Protein 8QAE (pdb70)

Nearest PDB structures (foldseek):
  8qae-assembly1_A  TM=1.005E+00  e=1.332E-21  synthetic construct
  8u8f-assembly1_R  TM=2.913E-01  e=3.479E-01  Homo sapiens
  8tf5-assembly1_A  TM=2.875E-01  e=1.472E+00  Homo sapiens
  2iiu-assembly1_A  TM=2.578E-01  e=2.767E+00  Shewanella oneidensis
  7piu-assembly1_R  TM=2.552E-01  e=2.645E+00  Homo sapiens

Foldseek 3Di:
DLLLVLLLLLLVLLLLLLVLLLVLLVVLQVVLPPPDPPNVLSNQLSVLSNVLSVLSNLLSVLSNVCSVHLCNLVSLLSNLVSLLVNLVSLLSSLVSQLVSLVPDDPCSVLSNVLSVLSNVLSVLSNVLSVLSNVVSVADPVRDALVSLLVNLVSLLVSLVSLLVSLVSLLVVLVVDDDDCNSVSSNSSSVSSNSSSVSSNSSSVVSNVVSVD/DVVLVVVLVVLVVVLVVLVVVLVVLVVVPPPPDALVSLLVNLVSLLVSLVSLLVSLVSLQVVLVDDDSSDVSNVVSVVSNVSSVVSNVVSVVSNVVSD

Secondary structure (P-SEA, 3-state):
caaaaaaaaaaaaaaaaaaaaaaaaaaaaaaacccccaaaaaaaaaaaaaaaaaaaaaaaaaaaaaaaccaaaaaaaaaaaaaaaaaaaaaaaaaaaaaaacccccaaaaaaaaaaaaaaaaaaaaaaaaaaaaaaacccccccaaaaaaaaaaaaaaaaaaaaaaaaaaaaaaaccccaaaaaaaaaaaaaaaaaaaaaaaaaaaaaaaac/caaaaaaaaaaaaaaaaaaaaaaaaaaaccccccaaaaaaaaaaaaaaaaaaaaaaaaaaaaaaccaaaaaaaaaaaaaaaaaaaaaaaaaaaaaaac

Sequence (310 aa):
SHMMGSLEELAQSSLEELAKSLKKLAWSLKKLAQGAQPLEMSLEELAQSLEELAKSSLKKLAWSLKKLAQTKKQGDSLEELAQSLEELAKSSLKKLAWSLKKLAQQYGDKRTSLEELAQSSLEELAKSSLKKLAWSSLKKLAQVAPTQRHRYSSLEELAQSSLEELAKSSLKKLAWSSLKKLAQGTNDSDLKSSLEELAQSLEELAKSLKKLAWSLKKLAQGQGDSLEELAQSLEELAKSLKKLAWSLKKLAQQRHRYSSLEELAQSLEELAKSLKKLAWSLKKLAQGSDLKSSLEELAQSLEELAKSLKKLAWSLKKLAQ

Structure (mmCIF, N/CA/C/O backbone):
data_8QAE
#
_entry.id   8QAE
#
_cell.length_a   126.823
_cell.length_b   42.176
_cell.length_c   71.522
_cell.angle_alpha   90.000
_cell.angle_beta   123.509
_cell.angle_gamma   90.000
#
_symmetry.space_group_name_H-M   'C 1 2 1'
#
loop_
_entity.id
_entity.type
_entity.pdbx_description
1 polymer sc-apCC-6-SLLA
2 non-polymer 2-[2-[2-[2-[2-[2-[2-[2-[2-[2-[2-[2-[2-[2-[2-[2-(2-hydroxyethyloxy)ethoxy]ethoxy]ethoxy]ethoxy]ethoxy]ethoxy]ethoxy]ethoxy]ethoxy]ethoxy]ethoxy]ethoxy]ethoxy]ethoxy]ethoxy]ethanol
3 non-polymer 'PENTAETHYLENE GLYCOL'
4 water water
#
loop_
_atom_site.group_PDB
_atom_site.id
_atom_site.type_symbol
_atom_site.label_atom_id
_atom_site.label_alt_id
_atom_site.label_comp_id
_atom_site.label_asym_id
_atom_site.label_entity_id
_atom_site.label_seq_id
_atom_site.pdbx_PDB_ins_code
_atom_site.Cartn_x
_atom_site.Cartn_y
_atom_site.Cartn_z
_atom_site.occupancy
_atom_site.B_iso_or_equiv
_atom_site.auth_seq_id
_atom_site.auth_comp_id
_atom_site.auth_asym_id
_atom_site.auth_atom_id
_atom_site.pdbx_PDB_model_num
ATOM 1 N N . SER A 1 19 ? 17.11838 -10.34304 -17.92182 1.000 70.66701 -3 SER A N 1
ATOM 2 C CA . SER A 1 19 ? 17.18425 -9.20462 -18.88551 1.000 68.14998 -3 SER A CA 1
ATOM 3 C C . SER A 1 19 ? 17.01076 -7.89120 -18.12867 1.000 59.76045 -3 SER A C 1
ATOM 4 O O . SER A 1 19 ? 17.95623 -7.38322 -17.52484 1.000 52.63737 -3 SER A O 1
ATOM 8 N N . HIS A 1 20 ? 15.79700 -7.34063 -18.15822 1.000 56.73982 -2 HIS A N 1
ATOM 9 C CA . HIS A 1 20 ? 15.52701 -6.14919 -17.36696 1.000 55.47745 -2 HIS A CA 1
ATOM 10 C C . HIS A 1 20 ? 15.48774 -6.45527 -15.87492 1.000 47.39998 -2 HIS A C 1
ATOM 11 O O . HIS A 1 20 ? 15.73265 -5.55642 -15.06262 1.000 43.32436 -2 HIS A O 1
ATOM 25 N N . MET A 1 21 ? 15.19222 -7.70009 -15.49495 1.000 46.97995 -1 MET A N 1
ATOM 26 C CA . MET A 1 21 ? 15.16518 -8.04521 -14.07744 1.000 45.33517 -1 MET A CA 1
ATOM 27 C C . MET A 1 21 ? 16.57591 -8.08045 -13.50408 1.000 43.44145 -1 MET A C 1
ATOM 28 O O . MET A 1 21 ? 16.83419 -7.53612 -12.42490 1.000 35.96804 -1 MET A O 1
ATOM 42 N N . MET A 1 22 ? 17.50711 -8.71842 -14.21535 1.000 46.56869 0 MET A N 1
ATOM 43 C CA . MET A 1 22 ? 18.88968 -8.74533 -13.74937 1.000 44.74506 0 MET A CA 1
ATOM 44 C C . MET A 1 22 ? 19.44438 -7.33102 -13.62486 1.000 40.36652 0 MET A C 1
ATOM 45 O O . MET A 1 22 ? 20.13229 -7.00992 -12.64927 1.000 38.38115 0 MET A O 1
ATOM 59 N N . GLY A 1 23 ? 19.13851 -6.46559 -14.59202 1.000 39.76412 1 GLY A N 1
ATOM 60 C CA . GLY A 1 23 ? 19.62753 -5.09853 -14.52739 1.000 40.80604 1 GLY A CA 1
ATOM 61 C C . GLY A 1 23 ? 19.03750 -4.31293 -13.37280 1.000 39.04081 1 GLY A C 1
ATOM 62 O O . GLY A 1 23 ? 19.72333 -3.49412 -12.75481 1.000 34.35619 1 GLY A O 1
ATOM 66 N N . SER A 1 24 ? 17.75784 -4.54134 -13.06967 1.000 35.77900 2 SER A N 1
ATOM 67 C CA . SER A 1 24 ? 17.13186 -3.83113 -11.95906 1.000 32.61022 2 SER A CA 1
ATOM 68 C C . SER A 1 24 ? 17.67038 -4.31653 -10.62034 1.000 33.50252 2 SER A C 1
ATOM 69 O O . SER A 1 24 ? 17.83568 -3.52375 -9.68600 1.000 32.05351 2 SER A O 1
ATOM 77 N N . LEU A 1 25 ? 17.94477 -5.61576 -10.50290 1.000 30.77665 3 LEU A N 1
ATOM 78 C CA . LEU A 1 25 ? 18.48836 -6.12981 -9.25179 1.000 31.54615 3 LEU A CA 1
ATOM 79 C C . LEU A 1 25 ? 19.90359 -5.61754 -9.02022 1.000 34.97258 3 LEU A C 1
ATOM 80 O O . LEU A 1 25 ? 20.28529 -5.32538 -7.88146 1.000 30.67995 3 LEU A O 1
ATOM 96 N N . GLU A 1 26 ? 20.69452 -5.49046 -10.08522 1.000 33.08386 4 GLU A N 1
ATOM 97 C CA . GLU A 1 26 ? 22.06499 -5.02561 -9.91685 1.000 35.89920 4 GLU A CA 1
ATOM 98 C C . GLU A 1 26 ? 22.12537 -3.52898 -9.65279 1.000 34.54813 4 GLU A C 1
ATOM 99 O O . GLU A 1 26 ? 22.98425 -3.07392 -8.88881 1.000 32.89518 4 GLU A O 1
ATOM 106 N N . GLU A 1 27 ? 21.22833 -2.75421 -10.26579 1.000 31.12590 5 GLU A N 1
ATOM 107 C CA . GLU A 1 27 ? 21.13963 -1.33442 -9.94384 1.000 34.09139 5 GLU A CA 1
ATOM 108 C C . GLU A 1 27 ? 20.78903 -1.13684 -8.47440 1.000 33.22049 5 GLU A C 1
ATOM 109 O O . GLU A 1 27 ? 21.33061 -0.24322 -7.81242 1.000 30.31006 5 GLU A O 1
ATOM 116 N N . LEU A 1 28 ? 19.89330 -1.97669 -7.94421 1.000 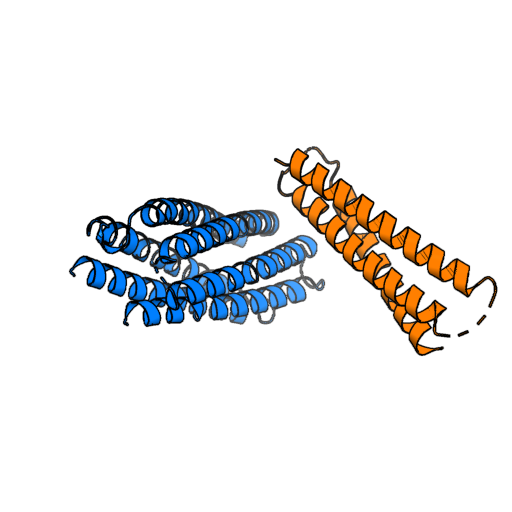30.31900 6 LEU A N 1
ATOM 117 C CA . LEU A 1 28 ? 19.51951 -1.88428 -6.53603 1.000 29.83430 6 LEU A CA 1
ATOM 118 C C . LEU A 1 28 ? 20.68528 -2.23863 -5.62279 1.000 28.60801 6 LEU A C 1
ATOM 119 O O . LEU A 1 28 ? 20.91309 -1.56457 -4.61179 1.000 28.17075 6 LEU A O 1
ATOM 135 N N . ALA A 1 29 ? 21.41464 -3.31150 -5.93935 1.000 29.03338 7 ALA A N 1
ATOM 136 C CA . ALA A 1 29 ? 22.58330 -3.66120 -5.13912 1.000 28.42931 7 ALA A CA 1
ATOM 137 C C . ALA A 1 29 ? 23.59526 -2.52392 -5.13208 1.000 31.54696 7 ALA A C 1
ATOM 138 O O . ALA A 1 29 ? 24.19129 -2.21561 -4.09299 1.000 30.97875 7 ALA A O 1
ATOM 145 N N . GLN A 1 30 ? 23.79536 -1.88147 -6.28418 1.000 28.94986 8 GLN A N 1
ATOM 146 C CA . GLN A 1 30 ? 24.72442 -0.75959 -6.35409 1.000 31.69495 8 GLN A CA 1
ATOM 147 C C . GLN A 1 30 ? 24.26494 0.39319 -5.46971 1.000 30.57099 8 GLN A C 1
ATOM 148 O O . GLN A 1 30 ? 25.08352 1.03681 -4.80431 1.000 28.98740 8 GLN A O 1
ATOM 157 N N . SER A 1 31 ? 22.95905 0.67220 -5.44695 1.000 28.94448 9 SER A N 1
ATOM 158 C CA A SER A 1 31 ? 22.45275 1.74635 -4.59931 0.706 28.33545 9 SER A CA 1
ATOM 159 C CA B SER A 1 31 ? 22.45989 1.74982 -4.59938 0.294 28.33651 9 SER A CA 1
ATOM 160 C C . SER A 1 31 ? 22.57976 1.39769 -3.12254 1.000 28.74914 9 SER A C 1
ATOM 161 O O . SER A 1 31 ? 22.77105 2.29099 -2.28971 1.000 26.15181 9 SER A O 1
ATOM 176 N N . LEU A 1 32 ? 22.48205 0.11177 -2.77747 1.000 26.98462 10 LEU A N 1
ATOM 177 C CA . LEU A 1 32 ? 22.67442 -0.28432 -1.38572 1.000 26.81306 10 LEU A CA 1
ATOM 178 C C . LEU A 1 32 ? 24.12533 -0.09641 -0.95565 1.000 28.01463 10 LEU A C 1
ATOM 179 O O . LEU A 1 32 ? 24.39116 0.32172 0.17713 1.000 27.63442 10 LEU A O 1
ATOM 195 N N . GLU A 1 33 ? 25.07762 -0.39431 -1.84575 1.000 26.14340 11 GLU A N 1
ATOM 196 C CA . GLU A 1 33 ? 26.48419 -0.21762 -1.50594 1.000 30.35406 11 GLU A CA 1
ATOM 197 C C . GLU A 1 33 ? 26.84706 1.25576 -1.36059 1.000 28.89848 11 GLU A C 1
ATOM 198 O O . GLU A 1 33 ? 27.68798 1.60251 -0.52200 1.000 30.80510 11 GLU A O 1
ATOM 210 N N . GLU A 1 34 ? 26.22782 2.12762 -2.16100 1.000 27.72753 12 GLU A N 1
ATOM 211 C CA . GLU A 1 34 ? 26.47797 3.55974 -2.03980 1.000 28.63281 12 GLU A CA 1
ATOM 212 C C . GLU A 1 34 ? 25.87719 4.11244 -0.75318 1.000 28.26134 12 GLU A C 1
ATOM 213 O O . GLU A 1 34 ? 26.45780 5.00388 -0.12003 1.000 30.23066 12 GLU A O 1
ATOM 219 N N . LEU A 1 35 ? 24.70601 3.60200 -0.36078 1.000 26.20608 13 LEU A N 1
ATOM 220 C CA . LEU A 1 35 ? 24.12173 3.96350 0.92809 1.000 27.39202 13 LEU A CA 1
ATOM 221 C C . LEU A 1 35 ? 25.03263 3.56195 2.08047 1.000 27.09376 13 LEU A C 1
ATOM 222 O O . LEU A 1 35 ? 25.21320 4.32680 3.03595 1.000 26.14963 13 LEU A O 1
ATOM 238 N N . ALA A 1 36 ? 25.60179 2.35596 2.01594 1.000 26.74059 14 ALA A N 1
ATOM 239 C CA . ALA A 1 36 ? 26.51703 1.91302 3.06157 1.000 27.88824 14 ALA A CA 1
ATOM 240 C C . ALA A 1 36 ? 27.69495 2.86974 3.20271 1.000 27.62622 14 ALA A C 1
ATOM 241 O O . ALA A 1 36 ? 28.13059 3.16987 4.32025 1.000 28.25708 14 ALA A O 1
ATOM 248 N N . LYS A 1 37 ? 28.22362 3.36460 2.08088 1.000 26.94348 15 LYS A N 1
ATOM 249 C CA . LYS A 1 37 ? 29.34983 4.28926 2.15301 1.000 30.95893 15 LYS A CA 1
ATOM 250 C C . LYS A 1 37 ? 28.93933 5.60576 2.80198 1.000 30.39489 15 LYS A C 1
ATOM 251 O O . LYS A 1 37 ? 29.70092 6.17962 3.58905 1.000 28.87665 15 LYS A O 1
ATOM 257 N N . SER A 1 38 ? 27.73657 6.09690 2.49112 1.000 28.14579 16 SER A N 1
ATOM 258 C CA . SER A 1 38 ? 27.26607 7.33474 3.10645 1.000 30.95382 16 SER A CA 1
ATOM 259 C C . SER A 1 38 ? 27.07557 7.16204 4.60965 1.000 28.47832 16 SER A C 1
ATOM 260 O O . SER A 1 38 ? 27.31265 8.09413 5.38705 1.000 27.07849 16 SER A O 1
ATOM 268 N N . LEU A 1 39 ? 26.63667 5.97505 5.04035 1.000 28.24357 17 LEU A N 1
ATOM 269 C CA . LEU A 1 39 ? 26.47270 5.72377 6.46971 1.000 25.91812 17 LEU A CA 1
ATOM 270 C C . LEU A 1 39 ? 27.82046 5.70950 7.18062 1.000 29.66503 17 LEU A C 1
ATOM 271 O O . LEU A 1 39 ? 27.93551 6.17844 8.31941 1.000 29.15101 17 LEU A O 1
ATOM 287 N N . LYS A 1 40 ? 28.85291 5.18052 6.52122 1.000 29.67823 18 LYS A N 1
ATOM 288 C CA . LYS A 1 40 ? 30.18480 5.16858 7.11597 1.000 30.82571 18 LYS A CA 1
ATOM 289 C C . LYS A 1 40 ? 30.73808 6.58297 7.25457 1.000 29.85235 18 LYS A C 1
ATOM 290 O O . LYS A 1 40 ? 31.42123 6.89325 8.23803 1.000 32.61682 18 LYS A O 1
ATOM 297 N N . LYS A 1 41 ? 30.45055 7.45621 6.28486 1.000 29.33592 19 LYS A N 1
ATOM 298 C CA . LYS A 1 41 ? 30.86802 8.84954 6.40418 1.000 33.80457 19 LYS A CA 1
ATOM 299 C C . LYS A 1 41 ? 30.18105 9.52983 7.58256 1.000 32.93047 19 LYS A C 1
ATOM 300 O O . LYS A 1 41 ? 30.81754 10.27531 8.33762 1.000 32.99467 19 LYS A O 1
ATOM 319 N N . LEU A 1 42 ? 28.87391 9.29641 7.74378 1.000 31.77924 20 LEU A N 1
ATOM 320 C CA . LEU A 1 42 ? 28.14708 9.87126 8.87147 1.000 32.26743 20 LEU A CA 1
ATOM 321 C C . LEU A 1 42 ? 28.69801 9.36199 10.19517 1.000 31.16580 20 LEU A C 1
ATOM 322 O O . LEU A 1 42 ? 28.81377 10.12337 11.16471 1.000 33.21536 20 LEU A O 1
ATOM 338 N N . ALA A 1 43 ? 29.03157 8.07092 10.25833 1.000 30.57567 21 ALA A N 1
ATOM 339 C CA . ALA A 1 43 ? 29.63735 7.52356 11.46617 1.000 33.44944 21 ALA A CA 1
ATOM 340 C C . ALA A 1 43 ? 30.90945 8.27948 11.83400 1.000 34.86567 21 ALA A C 1
ATOM 341 O O . ALA A 1 43 ? 31.14831 8.56937 13.01223 1.000 34.67124 21 ALA A O 1
ATOM 348 N N . TRP A 1 44 ? 31.74083 8.60934 10.83891 1.000 33.94270 22 TRP A N 1
ATOM 349 C CA . TRP A 1 44 ? 32.97339 9.33819 11.12672 1.000 38.17351 22 TRP A CA 1
ATOM 350 C C . TRP A 1 44 ? 32.66889 10.73634 11.65038 1.000 39.37092 22 TRP A C 1
ATOM 351 O O . TRP A 1 44 ? 33.34178 11.22304 12.56659 1.000 38.78263 22 TRP A O 1
ATOM 372 N N . SER A 1 45 ? 31.68262 11.40851 11.05108 1.000 37.73436 23 SER A N 1
ATOM 373 C CA . SER A 1 45 ? 31.30476 12.74052 11.50766 1.000 41.69129 23 SER A CA 1
ATOM 374 C C . SER A 1 45 ? 30.88744 12.70398 12.96815 1.000 39.91110 23 SER A C 1
ATOM 375 O O . SER A 1 45 ? 31.22995 13.59949 13.75168 1.000 41.37963 23 SER A O 1
ATOM 383 N N . LEU A 1 46 ? 30.14513 11.66389 13.34679 1.000 37.79233 24 LEU A N 1
ATOM 384 C CA . LEU A 1 46 ? 29.64219 11.54978 14.71158 1.000 39.00084 24 LEU A CA 1
ATOM 385 C C . LEU A 1 46 ? 30.78406 11.25427 15.67926 1.000 40.21374 24 LEU A C 1
ATOM 386 O O . LEU A 1 46 ? 30.81523 11.79641 16.79014 1.000 39.93441 24 LEU A O 1
ATOM 402 N N . LYS A 1 47 ? 31.73694 10.41104 15.26657 1.000 40.51015 25 LYS A N 1
ATOM 403 C CA . LYS A 1 47 ? 32.91610 10.15677 16.08838 1.000 42.86491 25 LYS A CA 1
ATOM 404 C C . LYS A 1 47 ? 33.71076 11.43521 16.32544 1.000 45.25658 25 LYS A C 1
ATOM 405 O O . LYS A 1 47 ? 34.15706 11.69871 17.44822 1.000 47.45781 25 LYS A O 1
ATOM 418 N N . LYS A 1 48 ? 33.92008 12.23180 15.27516 1.000 41.40072 26 LYS A N 1
ATOM 419 C CA . LYS A 1 48 ? 34.63014 13.49438 15.44600 1.000 45.52673 26 LYS A CA 1
ATOM 420 C C . LYS A 1 48 ? 33.84619 14.43508 16.35160 1.000 46.13274 26 LYS A C 1
ATOM 421 O O . LYS A 1 48 ? 34.43276 15.17722 17.14872 1.000 46.55212 26 LYS A O 1
ATOM 425 N N . LEU A 1 49 ? 32.51406 14.41611 16.23994 1.000 47.40198 27 LEU A N 1
ATOM 426 C CA . LEU A 1 49 ? 31.67625 15.17251 17.16320 1.000 48.24993 27 LEU A CA 1
ATOM 427 C C . LEU A 1 49 ? 31.88647 14.72535 18.60387 1.000 48.72436 27 LEU A C 1
ATOM 428 O O . LEU A 1 49 ? 31.70195 15.51825 19.53522 1.000 47.72597 27 LEU A O 1
ATOM 444 N N . ALA A 1 50 ? 32.25498 13.46162 18.80613 1.000 49.45601 28 ALA A N 1
ATOM 445 C CA . ALA A 1 50 ? 32.42117 12.88699 20.13390 1.000 50.26636 28 ALA A CA 1
ATOM 446 C C . ALA A 1 50 ? 33.79715 13.16030 20.73154 1.000 54.22392 28 ALA A C 1
ATOM 447 O O . ALA A 1 50 ? 34.14740 12.55438 21.74981 1.000 56.07667 28 ALA A O 1
ATOM 454 N N . GLN A 1 51 ? 34.57149 14.06492 20.13913 1.000 51.95588 29 GLN A N 1
ATOM 455 C CA . GLN A 1 51 ? 35.93717 14.31527 20.57517 1.000 53.11678 29 GLN A CA 1
ATOM 456 C C . GLN A 1 51 ? 36.02954 15.28069 21.75525 1.000 58.64404 29 GLN A C 1
ATOM 457 O O . GLN A 1 51 ? 37.14517 15.64187 22.14535 1.000 63.64233 29 GLN A O 1
ATOM 463 N N . GLY A 1 52 ? 34.90522 15.70787 22.32940 1.000 56.36322 30 GLY A N 1
ATOM 464 C CA . GLY A 1 52 ? 34.91489 16.46838 23.56440 1.000 60.19600 30 GLY A CA 1
ATOM 465 C C . GLY A 1 52 ? 34.45476 17.90603 23.46604 1.000 58.04626 30 GLY A C 1
ATOM 466 O O . GLY A 1 52 ? 34.43775 18.59818 24.49244 1.000 60.73186 30 GLY A O 1
ATOM 470 N N . ALA A 1 53 ? 34.08462 18.38437 22.28218 1.000 62.82876 31 ALA A N 1
ATOM 471 C CA . ALA A 1 53 ? 33.60299 19.74907 22.11938 1.000 67.39307 31 ALA A CA 1
ATOM 472 C C . ALA A 1 53 ? 32.10901 19.88708 22.39086 1.000 63.31244 31 ALA A C 1
ATOM 473 O O . ALA A 1 53 ? 31.58654 21.00551 22.33965 1.000 59.99404 31 ALA A O 1
ATOM 480 N N . GLN A 1 54 ? 31.41199 18.78999 22.67022 1.000 56.11003 32 GLN A N 1
ATOM 481 C CA . GLN A 1 54 ? 30.00971 18.83317 23.05645 1.000 60.11211 32 GLN A CA 1
ATOM 482 C C . GLN A 1 54 ? 29.73319 17.64993 23.96864 1.000 60.02868 32 GLN A C 1
ATOM 483 O O . GLN A 1 54 ? 30.45296 16.64455 23.92222 1.000 57.62638 32 GLN A O 1
ATOM 497 N N . PRO A 1 55 ? 28.70458 17.73478 24.80817 1.000 59.21428 33 PRO A N 1
ATOM 498 C CA . PRO A 1 55 ? 28.39100 16.61444 25.70411 1.000 59.63115 33 PRO A CA 1
ATOM 499 C C . PRO A 1 55 ? 27.83797 15.41265 24.95033 1.000 56.17873 33 PRO A C 1
ATOM 500 O O . PRO A 1 55 ? 27.58589 15.44165 23.74358 1.000 55.35513 33 PRO A O 1
ATOM 511 N N . LEU A 1 56 ? 27.65602 14.32954 25.71008 1.000 57.21988 34 LEU A N 1
ATOM 512 C CA . LEU A 1 56 ? 27.10360 13.07264 25.20571 1.000 54.37817 34 LEU A CA 1
ATOM 513 C C . LEU A 1 56 ? 28.10157 12.35366 24.29412 1.000 50.75090 34 LEU A C 1
ATOM 514 O O . LEU A 1 56 ? 27.74653 11.84965 23.22735 1.000 49.18702 34 LEU A O 1
ATOM 530 N N . GLU A 1 57 ? 29.36032 12.29486 24.73445 1.000 50.13543 35 GLU A N 1
ATOM 531 C CA . GLU A 1 57 ? 30.38783 11.63060 23.93858 1.000 47.66461 35 GLU A CA 1
ATOM 532 C C . GLU A 1 57 ? 30.06625 10.15154 23.74519 1.000 45.66783 35 GLU A C 1
ATOM 533 O O . GLU A 1 57 ? 30.15914 9.62414 22.63037 1.000 45.23389 35 GLU A O 1
ATOM 537 N N . MET A 1 58 ? 29.67531 9.46572 24.82176 1.000 48.38814 36 MET A N 1
ATOM 538 C CA . MET A 1 58 ? 29.46784 8.02305 24.74079 1.000 48.56453 36 MET A CA 1
ATOM 539 C C . MET A 1 58 ? 28.29330 7.67587 23.83439 1.000 48.93722 36 MET A C 1
ATOM 540 O O . MET A 1 58 ? 28.37566 6.73408 23.03684 1.000 45.57636 36 MET A O 1
ATOM 544 N N . SER A 1 59 ? 27.18784 8.41451 23.94717 1.000 45.49310 37 SER A N 1
ATOM 545 C CA . SER A 1 59 ? 26.03240 8.13552 23.10116 1.000 45.49456 37 SER A CA 1
ATOM 546 C C . SER A 1 59 ? 26.35384 8.37552 21.63167 1.000 42.24366 37 SER A C 1
ATOM 547 O O . SER A 1 59 ? 25.88621 7.63533 20.75806 1.000 40.79159 37 SER A O 1
ATOM 555 N N . LEU A 1 60 ? 27.14526 9.40830 21.33495 1.000 41.36833 38 LEU A N 1
ATOM 556 C CA . LEU A 1 60 ? 27.53773 9.64805 19.95044 1.000 41.96881 38 LEU A CA 1
ATOM 557 C C . LEU A 1 60 ? 28.37063 8.48668 19.41887 1.000 40.77963 38 LEU A C 1
ATOM 558 O O . LEU A 1 60 ? 28.12813 7.98592 18.31462 1.000 37.86644 38 LEU A O 1
ATOM 574 N N . GLU A 1 61 ? 29.35575 8.03693 20.20320 1.000 38.85638 39 GLU A N 1
ATOM 575 C CA . GLU A 1 61 ? 30.19649 6.92155 19.77718 1.000 38.52219 39 GLU A CA 1
ATOM 576 C C . GLU A 1 61 ? 29.37197 5.65686 19.56352 1.000 40.86286 39 GLU A C 1
ATOM 577 O O . GLU A 1 61 ? 29.59958 4.91338 18.60158 1.000 39.38115 39 GLU A O 1
ATOM 583 N N . GLU A 1 62 ? 28.40934 5.39411 20.45082 1.000 42.71137 40 GLU A N 1
ATOM 584 C CA . GLU A 1 62 ? 27.56329 4.21543 20.29253 1.000 40.68598 40 GLU A CA 1
ATOM 585 C C . GLU A 1 62 ? 26.72435 4.30384 19.02415 1.000 39.76916 40 GLU A C 1
ATOM 586 O O . GLU A 1 62 ? 26.57159 3.31276 18.30069 1.000 37.58507 40 GLU A O 1
ATOM 590 N N . LEU A 1 63 ? 26.16003 5.47963 18.74362 1.000 41.34926 41 LEU A N 1
ATOM 591 C CA . LEU A 1 63 ? 25.39935 5.65161 17.51080 1.000 33.49492 41 LEU A CA 1
ATOM 592 C C . LEU A 1 63 ? 26.29043 5.45705 16.29007 1.000 35.70713 41 LEU A C 1
ATOM 593 O O . LEU A 1 63 ? 25.86104 4.87622 15.28644 1.000 33.25085 41 LEU A O 1
ATOM 609 N N . ALA A 1 64 ? 27.54205 5.92012 16.36342 1.000 34.94059 42 ALA A N 1
ATOM 610 C CA . ALA A 1 64 ? 28.47067 5.72006 15.25520 1.000 34.01965 42 ALA A CA 1
ATOM 611 C C . ALA A 1 64 ? 28.71676 4.23766 14.99763 1.000 35.70368 42 ALA A C 1
ATOM 612 O O . ALA A 1 64 ? 28.71833 3.79389 13.84347 1.000 33.22474 42 ALA A O 1
ATOM 619 N N . GLN A 1 65 ? 28.92364 3.45309 16.05792 1.000 35.87305 43 GLN A N 1
ATOM 620 C CA . GLN A 1 65 ? 29.14540 2.02197 15.87579 1.000 35.40082 43 GLN A CA 1
ATOM 621 C C . GLN A 1 65 ? 27.92691 1.34382 15.25743 1.000 35.12517 43 GLN A C 1
ATOM 622 O O . GLN A 1 65 ? 28.07034 0.45422 14.41129 1.000 35.43582 43 GLN A O 1
ATOM 628 N N . SER A 1 66 ? 26.71814 1.74410 15.66286 1.000 34.04673 44 SER A N 1
ATOM 629 C CA . SER A 1 66 ? 25.52355 1.11905 15.10049 1.000 35.23210 44 SER A CA 1
ATOM 630 C C . SER A 1 66 ? 25.41874 1.38360 13.60350 1.000 33.15846 44 SER A C 1
ATOM 631 O O . SER A 1 66 ? 24.96655 0.52015 12.83960 1.000 31.50215 44 SER A O 1
ATOM 639 N N . LEU A 1 67 ? 25.83436 2.57480 13.16551 1.000 30.79805 45 LEU A N 1
ATOM 640 C CA . LEU A 1 67 ? 25.80492 2.89494 11.74151 1.000 30.85606 45 LEU A CA 1
ATOM 641 C C . LEU A 1 67 ? 26.78898 2.03699 10.95367 1.000 32.24216 45 LEU A C 1
ATOM 642 O O . LEU A 1 67 ? 26.48613 1.61396 9.83241 1.000 29.81815 45 LEU A O 1
ATOM 658 N N . GLU A 1 68 ? 27.97858 1.77992 11.50988 1.000 33.31108 46 GLU A N 1
ATOM 659 C CA . GLU A 1 68 ? 28.92495 0.91627 10.81301 1.000 31.91120 46 GLU A CA 1
ATOM 660 C C . GLU A 1 68 ? 28.39862 -0.51256 10.71307 1.000 31.02690 46 GLU A C 1
ATOM 661 O O . GLU A 1 68 ? 28.65070 -1.19891 9.71554 1.000 30.85126 46 GLU A O 1
ATOM 673 N N . GLU A 1 69 ? 27.66570 -0.97511 11.73107 1.000 32.22891 47 GLU A N 1
ATOM 674 C CA . GLU A 1 69 ? 27.06688 -2.30437 11.66730 1.000 34.73757 47 GLU A CA 1
ATOM 675 C C . GLU A 1 69 ? 25.93730 -2.34764 10.64594 1.000 32.78237 47 GLU A C 1
ATOM 676 O O . GLU A 1 69 ? 25.78763 -3.33466 9.91594 1.000 32.48140 47 GLU A O 1
ATOM 688 N N . LEU A 1 70 ? 25.12717 -1.29001 10.58399 1.000 32.95211 48 LEU A N 1
ATOM 689 C CA . LEU A 1 70 ? 24.10973 -1.20757 9.54339 1.000 29.61002 48 LEU A CA 1
ATOM 690 C C . LEU A 1 70 ? 24.74365 -1.25746 8.15898 1.000 31.17623 48 LEU A C 1
ATOM 691 O O . LEU A 1 70 ? 24.23327 -1.93413 7.25961 1.000 29.66712 48 LEU A O 1
ATOM 707 N N . ALA A 1 71 ? 25.86720 -0.55666 7.97363 1.000 29.97897 49 ALA A N 1
ATOM 708 C CA . ALA A 1 71 ? 26.53039 -0.54136 6.67264 1.000 29.42905 49 ALA A CA 1
ATOM 709 C C . ALA A 1 71 ? 27.00543 -1.93282 6.27613 1.000 31.35643 49 ALA A C 1
ATOM 710 O O . ALA A 1 71 ? 26.96019 -2.29968 5.09620 1.000 31.42786 49 ALA A O 1
ATOM 717 N N . LYS A 1 72 ? 27.47999 -2.71797 7.24577 1.000 33.09031 50 LYS A N 1
ATOM 718 C CA . LYS A 1 72 ? 27.92198 -4.07390 6.94047 1.000 32.27639 50 LYS A CA 1
ATOM 719 C C . LYS A 1 72 ? 26.74878 -4.94606 6.50873 1.000 32.34582 50 LYS A C 1
ATOM 720 O O . LYS A 1 72 ? 26.88105 -5.76112 5.58789 1.000 33.20453 50 LYS A O 1
ATOM 726 N N . SER A 1 73 ? 25.58683 -4.78301 7.14996 1.000 33.09551 51 SER A N 1
ATOM 727 C CA A SER A 1 73 ? 24.42204 -5.57903 6.77781 0.557 33.46764 51 SER A CA 1
ATOM 728 C CA B SER A 1 73 ? 24.43447 -5.59223 6.76878 0.443 33.48101 51 SER A CA 1
ATOM 729 C C . SER A 1 73 ? 23.92423 -5.21519 5.38326 1.000 31.40512 51 SER A C 1
ATOM 730 O O . SER A 1 73 ? 23.44883 -6.08485 4.64178 1.000 30.64019 51 SER A O 1
ATOM 745 N N . LEU A 1 74 ? 24.01736 -3.93416 5.00929 1.000 30.18465 52 LEU A N 1
ATOM 746 C CA . LEU A 1 74 ? 23.58935 -3.52704 3.67263 1.000 31.47229 52 LEU A CA 1
ATOM 747 C C . LEU A 1 74 ? 24.47855 -4.13037 2.59112 1.000 33.62310 52 LEU A C 1
ATOM 748 O O . LEU A 1 74 ? 23.99137 -4.49896 1.51617 1.000 30.60270 52 LEU A O 1
ATOM 764 N N . LYS A 1 75 ? 25.78658 -4.23158 2.84506 1.000 31.58768 53 LYS A N 1
ATOM 765 C CA . LYS A 1 75 ? 26.66854 -4.83589 1.85110 1.000 30.99314 53 LYS A CA 1
ATOM 766 C C . LYS A 1 75 ? 26.43622 -6.33642 1.73699 1.000 34.15647 53 LYS A C 1
ATOM 767 O O . LYS A 1 75 ? 26.59099 -6.90490 0.64979 1.000 34.65808 53 LYS A O 1
ATOM 776 N N . LYS A 1 76 ? 26.06653 -6.99482 2.83805 1.000 32.91422 54 LYS A N 1
ATOM 777 C CA . LYS A 1 76 ? 25.69784 -8.40409 2.75342 1.000 33.59400 54 LYS A CA 1
ATOM 778 C C . LYS A 1 76 ? 24.42090 -8.58070 1.93941 1.000 33.13486 54 LYS A C 1
ATOM 779 O O . LYS A 1 76 ? 24.30615 -9.52211 1.14565 1.000 33.55232 54 LYS A O 1
ATOM 788 N N . LEU A 1 77 ? 23.45387 -7.67799 2.12081 1.000 31.74331 55 LEU A N 1
ATOM 789 C CA . LEU A 1 77 ? 22.22289 -7.73815 1.34129 1.000 31.17867 55 LEU A CA 1
ATOM 790 C C . LEU A 1 77 ? 22.49888 -7.49260 -0.13641 1.000 33.07456 55 LEU A C 1
ATOM 791 O O . LEU A 1 77 ? 21.90247 -8.14485 -1.00098 1.000 29.18996 55 LEU A O 1
ATOM 807 N N . ALA A 1 78 ? 23.40785 -6.56453 -0.44787 1.000 28.74550 56 ALA A N 1
ATOM 808 C CA . ALA A 1 78 ? 23.74019 -6.30535 -1.84502 1.000 31.13431 56 ALA A CA 1
ATOM 809 C C . ALA A 1 78 ? 24.29898 -7.55327 -2.52229 1.000 34.19718 56 ALA A C 1
ATOM 810 O O . ALA A 1 78 ? 23.95224 -7.84979 -3.67175 1.000 33.19855 56 ALA A O 1
ATOM 817 N N . TRP A 1 79 ? 25.17202 -8.29674 -1.83186 1.000 31.89723 57 TRP A N 1
ATOM 818 C CA . TRP A 1 79 ? 25.710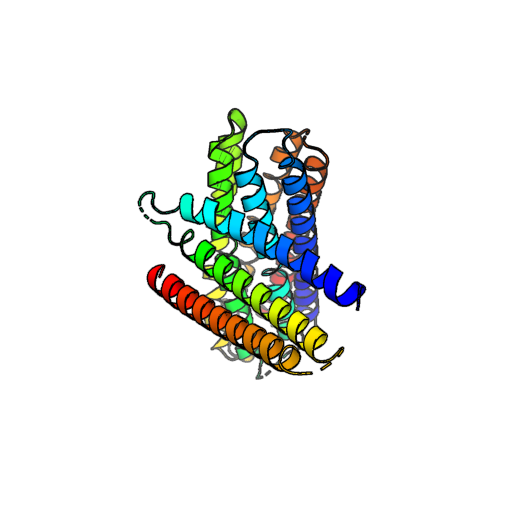71 -9.52666 -2.41422 1.000 36.82705 57 TRP A CA 1
ATOM 819 C C . TRP A 1 79 ? 24.60638 -10.55679 -2.62440 1.000 36.30192 57 TRP A C 1
ATOM 820 O O . TRP A 1 79 ? 24.57479 -11.23863 -3.65505 1.000 36.26229 57 TRP A O 1
ATOM 841 N N . SER A 1 80 ? 23.67659 -10.67036 -1.67195 1.000 33.35897 58 SER A N 1
ATOM 842 C CA . SER A 1 80 ? 22.55619 -11.58860 -1.85617 1.000 35.60811 58 SER A CA 1
ATOM 843 C C . SER A 1 80 ? 21.76680 -11.24424 -3.11424 1.000 34.70043 58 SER A C 1
ATOM 844 O O . SER A 1 80 ? 21.34662 -12.13935 -3.85921 1.000 32.58827 58 SER A O 1
ATOM 852 N N . LEU A 1 81 ? 21.55979 -9.94833 -3.36964 1.000 32.88328 59 LEU A N 1
ATOM 853 C CA . LEU A 1 81 ? 20.84787 -9.53312 -4.57421 1.000 33.74743 59 LEU A CA 1
ATOM 854 C C . LEU A 1 81 ? 21.63441 -9.87550 -5.83351 1.000 35.76333 59 LEU A C 1
ATOM 855 O O . LEU A 1 81 ? 21.04851 -10.25130 -6.85619 1.000 33.62598 59 LEU A O 1
ATOM 871 N N . LYS A 1 82 ? 22.96065 -9.72811 -5.78761 1.000 34.70876 60 LYS A N 1
ATOM 872 C CA . LYS A 1 82 ? 23.77571 -10.03023 -6.95958 1.000 35.70401 60 LYS A CA 1
ATOM 873 C C . LYS A 1 82 ? 23.72653 -11.51705 -7.29337 1.000 40.96228 60 LYS A C 1
ATOM 874 O O . LYS A 1 82 ? 23.68272 -11.89305 -8.47046 1.000 40.76062 60 LYS A O 1
ATOM 893 N N . LYS A 1 83 ? 23.72992 -12.37801 -6.27236 1.000 38.26094 61 LYS A N 1
ATOM 894 C CA . LYS A 1 83 ? 23.56750 -13.80759 -6.51524 1.000 41.43701 61 LYS A CA 1
ATOM 895 C C . LYS A 1 83 ? 22.19384 -14.11467 -7.10128 1.000 41.67247 61 LYS A C 1
ATOM 896 O O . LYS A 1 83 ? 22.07362 -14.92981 -8.02324 1.000 45.53997 61 LYS A O 1
ATOM 915 N N . LEU A 1 84 ? 21.14320 -13.47692 -6.57847 1.000 40.79261 62 LEU A N 1
ATOM 916 C CA . LEU A 1 84 ? 19.81473 -13.66290 -7.15459 1.000 39.75322 62 LEU A CA 1
ATOM 917 C C . LEU A 1 84 ? 19.78919 -13.24472 -8.61932 1.000 43.38744 62 LEU A C 1
ATOM 918 O O . LEU A 1 84 ? 19.18395 -13.92337 -9.45813 1.000 44.82524 62 LEU A O 1
ATOM 934 N N . ALA A 1 85 ? 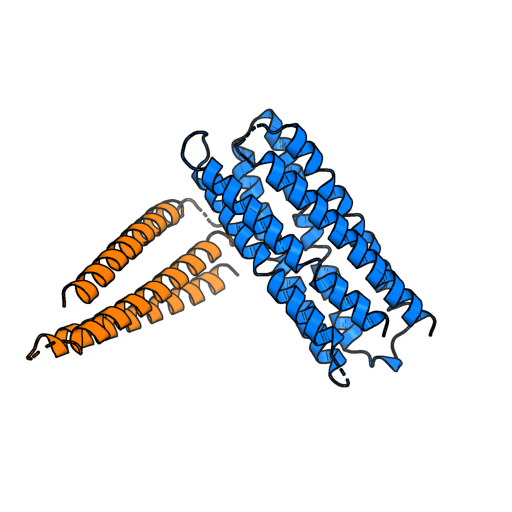20.43922 -12.12462 -8.94531 1.000 39.37193 63 ALA A N 1
ATOM 935 C CA . ALA A 1 85 ? 20.41353 -11.62836 -10.31664 1.000 43.62762 63 ALA A CA 1
ATOM 936 C C . ALA A 1 85 ? 21.06481 -12.61583 -11.27654 1.000 47.57398 63 ALA A C 1
ATOM 937 O O . ALA A 1 85 ? 20.61268 -12.77506 -12.41670 1.000 46.64983 63 ALA A O 1
ATOM 944 N N . GLN A 1 86 ? 22.12419 -13.29112 -10.83418 1.000 44.87420 64 GLN A N 1
ATOM 945 C CA . GLN A 1 86 ? 22.87586 -14.19689 -11.69189 1.000 48.16699 64 GLN A CA 1
ATOM 946 C C . GLN A 1 86 ? 22.29592 -15.60451 -11.74403 1.000 54.31469 64 GLN A C 1
ATOM 947 O O . GLN A 1 86 ? 22.77328 -16.42182 -12.53911 1.000 61.18851 64 GLN A O 1
ATOM 951 N N . THR A 1 87 ? 21.29123 -15.91103 -10.92998 1.000 57.41988 65 THR A N 1
ATOM 952 C CA . THR A 1 87 ? 20.70463 -17.24720 -10.92480 1.000 59.27776 65 THR A CA 1
ATOM 953 C C . THR A 1 87 ? 19.78079 -17.45439 -9.72909 1.000 59.85355 65 THR A C 1
ATOM 954 O O . THR A 1 87 ? 20.23510 -17.54282 -8.58897 1.000 56.88948 65 THR A O 1
ATOM 956 N N . LYS A 1 91 ? 16.89612 -23.22215 -11.53744 1.000 84.49550 69 LYS A N 1
ATOM 957 C CA . LYS A 1 91 ? 16.19259 -23.97854 -10.50866 1.000 83.92997 69 LYS A CA 1
ATOM 958 C C . LYS A 1 91 ? 16.59340 -23.51157 -9.11222 1.000 79.91310 69 LYS A C 1
ATOM 959 O O . LYS A 1 91 ? 15.86168 -23.72048 -8.14467 1.000 83.27061 69 LYS A O 1
ATOM 962 N N . LYS A 1 92 ? 17.75906 -22.87616 -9.01432 1.000 78.76579 70 LYS A N 1
ATOM 963 C CA . LYS A 1 92 ? 18.26851 -22.37786 -7.74326 1.000 69.73769 70 LYS A CA 1
ATOM 964 C C . LYS A 1 92 ? 17.63126 -21.05805 -7.32604 1.000 62.91569 70 LYS A C 1
ATOM 965 O O . LYS A 1 92 ? 18.04909 -20.47534 -6.31937 1.000 56.23061 70 LYS A O 1
ATOM 969 N N . GLN A 1 93 ? 16.63456 -20.57682 -8.07132 1.000 63.69941 71 GLN A N 1
ATOM 970 C CA . GLN A 1 93 ? 16.01164 -19.30187 -7.73322 1.000 59.89535 71 GLN A CA 1
ATOM 971 C C . GLN A 1 93 ? 15.42290 -19.33159 -6.32831 1.000 52.71569 71 GLN A C 1
ATOM 972 O O . GLN A 1 93 ? 15.54251 -18.35740 -5.57581 1.000 46.71341 71 GLN A O 1
ATOM 976 N N . GLY A 1 94 ? 14.78993 -20.44485 -5.95436 1.000 52.81070 72 GLY A N 1
ATOM 977 C CA . GLY A 1 94 ? 14.18282 -20.53051 -4.63545 1.000 47.81358 72 GLY A CA 1
ATOM 978 C C . GLY A 1 94 ? 15.18514 -20.32253 -3.51750 1.000 47.81111 72 GLY A C 1
ATOM 979 O O . GLY A 1 94 ? 14.97138 -19.50648 -2.61793 1.000 44.63848 72 GLY A O 1
ATOM 983 N N . ASP A 1 95 ? 16.29663 -21.06061 -3.56040 1.000 46.39757 73 ASP A N 1
ATOM 984 C CA . ASP A 1 95 ? 17.32417 -20.90930 -2.53536 1.000 44.51913 73 ASP A CA 1
ATOM 985 C C . ASP A 1 95 ? 17.80083 -19.46566 -2.43716 1.000 44.62457 73 ASP A C 1
ATOM 986 O O . ASP A 1 95 ? 17.98471 -18.93766 -1.33405 1.000 42.56084 73 ASP A O 1
ATOM 990 N N . SER A 1 96 ? 18.00745 -18.80985 -3.58016 1.000 42.66425 74 SER A N 1
ATOM 991 C CA . SER A 1 96 ? 18.52572 -17.44633 -3.55983 1.000 42.34714 74 SER A CA 1
ATOM 992 C C . SER A 1 96 ? 17.53059 -16.47746 -2.93073 1.000 39.85701 74 SER A C 1
ATOM 993 O O . SER A 1 96 ? 17.93257 -15.51964 -2.26027 1.00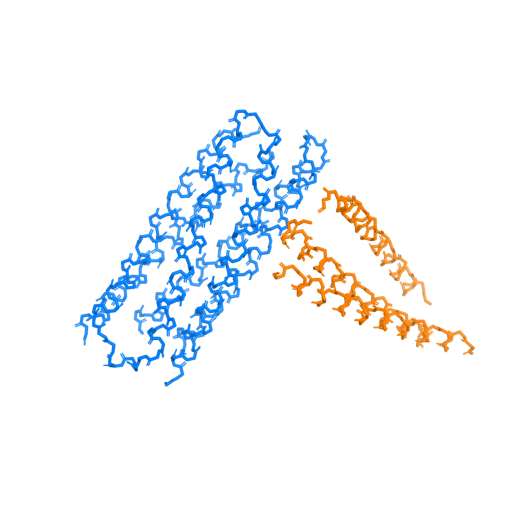0 38.61640 74 SER A O 1
ATOM 1001 N N . LEU A 1 97 ? 16.22947 -16.70073 -3.13874 1.000 40.35049 75 LEU A N 1
ATOM 1002 C CA . LEU A 1 97 ? 15.22922 -15.84781 -2.50303 1.000 36.82372 75 LEU A CA 1
ATOM 1003 C C . LEU A 1 97 ? 15.24378 -16.01300 -0.98799 1.000 39.10499 75 LEU A C 1
ATOM 1004 O O . LEU A 1 97 ? 15.10623 -15.03130 -0.24876 1.000 34.62332 75 LEU A O 1
ATOM 1020 N N . GLU A 1 98 ? 15.39117 -17.25044 -0.50572 1.000 37.80215 76 GLU A N 1
ATOM 1021 C CA . GLU A 1 98 ? 15.43653 -17.47629 0.93401 1.000 41.32946 76 GLU A CA 1
ATOM 1022 C C . GLU A 1 98 ? 16.66617 -16.82251 1.55110 1.000 38.00017 76 GLU A C 1
ATOM 1023 O O . GLU A 1 98 ? 16.59002 -16.25186 2.64594 1.000 36.04948 76 GLU A O 1
ATOM 1035 N N . GLU A 1 99 ? 17.80885 -16.89884 0.86520 1.000 38.82763 77 GLU A N 1
A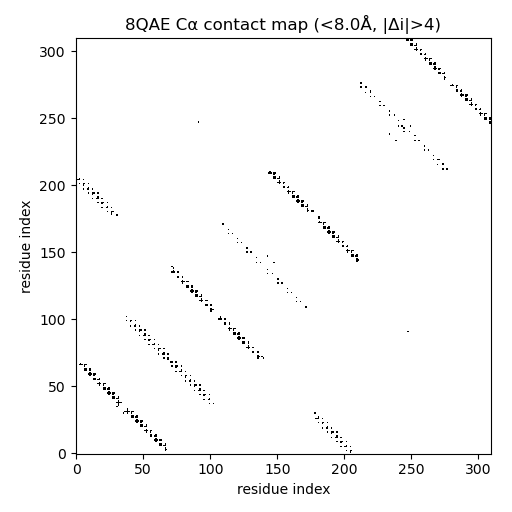TOM 1036 C CA . GLU A 1 99 ? 19.00290 -16.21558 1.34781 1.000 37.24101 77 GLU A CA 1
ATOM 1037 C C . GLU A 1 99 ? 18.77611 -14.71237 1.40432 1.000 34.49874 77 GLU A C 1
ATOM 1038 O O . GLU A 1 99 ? 19.21918 -14.03930 2.34348 1.000 35.49574 77 GLU A O 1
ATOM 1044 N N . LEU A 1 100 ? 18.07796 -14.17102 0.40462 1.000 34.85233 78 LEU A N 1
ATOM 1045 C CA . LEU A 1 100 ? 17.76035 -12.74875 0.40122 1.000 34.02495 78 LEU A CA 1
ATOM 1046 C C . LEU A 1 100 ? 16.84930 -12.38881 1.56684 1.000 32.66467 78 LEU A C 1
ATOM 1047 O O . LEU A 1 100 ? 17.05526 -11.36647 2.23219 1.000 31.66891 78 LEU A O 1
ATOM 1063 N N . ALA A 1 101 ? 15.84093 -13.22298 1.83655 1.000 32.75673 79 ALA A N 1
ATOM 1064 C CA . ALA A 1 101 ? 14.92665 -12.94126 2.93903 1.000 31.86840 79 ALA A CA 1
ATOM 1065 C C . ALA A 1 101 ? 15.65127 -12.96036 4.28092 1.000 32.45186 79 ALA A C 1
ATOM 1066 O O . ALA A 1 101 ? 15.34168 -12.16102 5.17217 1.000 32.23007 79 ALA A O 1
ATOM 1073 N N . GLN A 1 102 ? 16.61113 -13.87423 4.44963 1.000 31.84393 80 GLN A N 1
ATOM 1074 C CA . GLN A 1 102 ? 17.41682 -13.88196 5.66734 1.000 34.01532 80 GLN A CA 1
ATOM 1075 C C . GLN A 1 102 ? 18.20185 -12.58430 5.82351 1.000 30.56833 80 GLN A C 1
ATOM 1076 O O . GLN A 1 102 ? 18.28999 -12.03268 6.92747 1.000 30.01138 80 GLN A O 1
ATOM 1090 N N . SER A 1 103 ? 18.80048 -12.09430 4.73281 1.000 30.38428 81 SER A N 1
ATOM 1091 C CA . SER A 1 103 ? 19.57148 -10.85526 4.79985 1.000 30.71689 81 SER A CA 1
ATOM 1092 C C . SER A 1 103 ? 18.68472 -9.67426 5.16785 1.000 32.07370 81 SER A C 1
ATOM 1093 O O . SER A 1 103 ? 19.12197 -8.74824 5.86102 1.000 29.43692 81 SER A O 1
ATOM 1101 N N . LEU A 1 104 ? 17.44106 -9.68017 4.68620 1.000 28.53608 82 LEU A N 1
ATOM 1102 C CA . LEU A 1 104 ? 16.48649 -8.64224 5.05565 1.000 28.95153 82 LEU A CA 1
ATOM 1103 C C . LEU A 1 104 ? 16.16308 -8.69035 6.54222 1.000 28.46086 82 LEU A C 1
ATOM 1104 O O . LEU A 1 104 ? 16.07758 -7.64660 7.20115 1.000 27.27592 82 LEU A O 1
ATOM 1120 N N . GLU A 1 105 ? 15.95490 -9.89224 7.08578 1.000 27.38500 83 GLU A N 1
ATOM 1121 C CA . GLU A 1 105 ? 15.65111 -10.00794 8.50836 1.000 29.21231 83 GLU A CA 1
ATOM 1122 C C . GLU A 1 105 ? 16.83246 -9.54777 9.35297 1.000 31.35201 83 GLU A C 1
ATOM 1123 O O . GLU A 1 105 ? 16.64921 -8.92983 10.40856 1.000 29.96860 83 GLU A O 1
ATOM 1133 N N . GLU A 1 106 ? 18.05503 -9.82817 8.89620 1.000 29.16148 84 GLU A N 1
ATOM 1134 C CA . GLU A 1 106 ? 19.23601 -9.34645 9.60497 1.000 29.32971 84 GLU A CA 1
ATOM 1135 C C . GLU A 1 106 ? 19.33414 -7.82704 9.53604 1.000 30.60346 84 GLU A C 1
ATOM 1136 O O . GLU A 1 106 ? 19.68218 -7.17512 10.52803 1.000 30.40301 84 GLU A O 1
ATOM 1145 N N . LEU A 1 107 ? 19.03296 -7.24632 8.37198 1.000 28.92446 85 LEU A N 1
ATOM 1146 C CA . LEU A 1 107 ? 19.00877 -5.79175 8.25278 1.000 30.58926 85 LEU A CA 1
ATOM 1147 C C . LEU A 1 107 ? 17.96306 -5.17952 9.17472 1.000 30.92567 85 LEU A C 1
ATOM 1148 O O . LEU A 1 107 ? 18.18558 -4.11258 9.75746 1.000 28.62078 85 LEU A O 1
ATOM 1164 N N . ALA A 1 108 ? 16.80921 -5.83424 9.31053 1.000 29.18295 86 ALA A N 1
ATOM 1165 C CA . ALA A 1 108 ? 15.76963 -5.31630 10.19237 1.000 28.98358 86 ALA A CA 1
ATOM 1166 C C . ALA A 1 108 ? 16.24684 -5.27758 11.63793 1.000 31.23362 86 ALA A C 1
ATOM 1167 O O . ALA A 1 108 ? 15.95690 -4.32337 12.36974 1.000 31.04329 86 ALA A O 1
ATOM 1174 N N . LYS A 1 109 ? 16.98137 -6.30692 12.06891 1.000 30.73068 87 LYS A N 1
ATOM 1175 C CA . LYS A 1 109 ? 17.51920 -6.30994 13.42645 1.000 29.75757 87 LYS A CA 1
ATOM 1176 C C . LYS A 1 109 ? 18.50889 -5.16918 13.62358 1.000 32.22599 87 LYS A C 1
ATOM 1177 O O . LYS A 1 109 ? 18.49164 -4.49042 14.65719 1.000 34.08033 87 LYS A O 1
ATOM 1181 N N . SER A 1 110 ? 19.37944 -4.94226 12.63699 1.000 31.74800 88 SER A N 1
ATOM 1182 C CA A SER A 1 110 ? 20.34678 -3.85621 12.74428 0.618 33.16031 88 SER A CA 1
ATOM 1183 C CA B SER A 1 110 ? 20.34672 -3.85563 12.73992 0.382 33.01373 88 SER A CA 1
ATOM 1184 C C . SER A 1 110 ? 19.66051 -2.49711 12.77025 1.000 31.25988 88 SER A C 1
ATOM 1185 O O . SER A 1 110 ? 20.15881 -1.56311 13.40985 1.000 28.51798 88 SER A O 1
ATOM 1200 N N . LEU A 1 111 ? 18.52361 -2.36262 12.08357 1.000 30.03875 89 LEU A N 1
ATOM 1201 C CA . LEU A 1 111 ? 17.79643 -1.09856 12.11392 1.000 30.64749 89 LEU A CA 1
ATOM 1202 C C . LEU A 1 111 ? 17.18109 -0.84611 13.48349 1.000 29.72527 89 LEU A C 1
ATOM 1203 O O . LEU A 1 111 ? 17.14415 0.29843 13.95360 1.000 30.66016 89 LEU A O 1
ATOM 1219 N N . LYS A 1 112 ? 16.67670 -1.90095 14.13017 1.000 27.95670 90 LYS A N 1
ATOM 1220 C CA . LYS A 1 112 ? 16.10285 -1.74704 15.46217 1.000 33.50560 90 LYS A CA 1
ATOM 1221 C C . LYS A 1 112 ? 17.17599 -1.39738 16.48596 1.000 34.75667 90 LYS A C 1
ATOM 1222 O O . LYS A 1 112 ? 16.92519 -0.62137 17.41443 1.000 34.21532 90 LYS A O 1
ATOM 1235 N N . LYS A 1 113 ? 18.37565 -1.96318 16.34359 1.000 35.15391 91 LYS A N 1
ATOM 1236 C CA . LYS A 1 113 ? 19.46262 -1.57506 17.23568 1.000 35.18441 91 LYS A CA 1
ATOM 1237 C C . LYS A 1 113 ? 19.85743 -0.12078 17.00556 1.000 34.28712 91 LYS A C 1
ATOM 1238 O O . LYS A 1 113 ? 20.11463 0.61788 17.96347 1.000 36.30583 91 LYS A O 1
ATOM 1244 N N . LEU A 1 114 ? 19.90052 0.30984 15.74122 1.000 32.55273 92 LEU A N 1
ATOM 1245 C CA . LEU A 1 114 ? 20.19487 1.70741 15.43924 1.000 34.99908 92 LEU A CA 1
ATOM 1246 C C . LEU A 1 114 ? 19.15983 2.63067 16.07302 1.000 34.76414 92 LEU A C 1
ATOM 1247 O O . LEU A 1 114 ? 19.50994 3.64438 16.68752 1.000 32.15535 92 LEU A O 1
ATOM 1263 N N . ALA A 1 115 ? 17.87365 2.29239 15.93628 1.000 32.52537 93 ALA A N 1
ATOM 1264 C CA . ALA A 1 115 ? 16.82415 3.10986 16.54004 1.000 32.55249 93 ALA A CA 1
ATOM 1265 C C . ALA A 1 115 ? 16.99227 3.19673 18.05364 1.000 36.98118 93 ALA A C 1
ATOM 1266 O O . ALA A 1 115 ? 16.76699 4.25417 18.65265 1.000 37.90561 93 ALA A O 1
ATOM 1273 N N . TRP A 1 116 ? 17.38541 2.08983 18.68669 1.000 35.03369 94 TRP A N 1
ATOM 1274 C CA . TRP A 1 116 ? 17.60479 2.06651 20.13186 1.000 41.83365 94 TRP A CA 1
ATOM 1275 C C . TRP A 1 116 ? 18.70651 3.03588 20.53927 1.000 41.34307 94 TRP A C 1
ATOM 1276 O O . TRP A 1 116 ? 18.53784 3.81748 21.48220 1.000 44.37065 94 TRP A O 1
ATOM 1297 N N . SER A 1 117 ? 19.83902 3.01306 19.82912 1.000 39.49087 95 SER A N 1
ATOM 1298 C CA . SER A 1 117 ? 20.91588 3.94724 20.14247 1.000 40.06510 95 SER A CA 1
ATOM 1299 C C . SER A 1 117 ? 20.52116 5.39123 19.85028 1.000 39.51436 95 SER A C 1
ATOM 1300 O O . SER A 1 117 ? 20.96600 6.30743 20.55168 1.000 38.47659 95 SER A O 1
ATOM 1308 N N . LEU A 1 118 ? 19.71109 5.61904 18.81402 1.000 37.28139 96 LEU A N 1
ATOM 1309 C CA . LEU A 1 118 ? 19.31019 6.98351 18.48516 1.000 39.20633 96 LEU A CA 1
ATOM 1310 C C . LEU A 1 118 ? 18.40364 7.56183 19.56541 1.000 42.38288 96 LEU A C 1
ATOM 1311 O O . LEU A 1 118 ? 18.51175 8.74531 19.90533 1.000 42.99222 96 LEU A O 1
ATOM 1327 N N . LYS A 1 119 ? 17.51089 6.74154 20.12441 1.000 43.70910 97 LYS A N 1
ATOM 1328 C CA . LYS A 1 119 ? 16.66364 7.20992 21.21610 1.000 46.46075 97 LYS A CA 1
ATOM 1329 C C . LYS A 1 119 ? 17.49849 7.61216 22.42388 1.000 46.86395 97 LYS A C 1
ATOM 1330 O O . LYS A 1 119 ? 17.20932 8.61712 23.08409 1.000 47.08407 97 LYS A O 1
ATOM 1339 N N . LYS A 1 120 ? 18.53982 6.83603 22.72946 1.000 47.60145 98 LYS A N 1
ATOM 1340 C CA . LYS A 1 12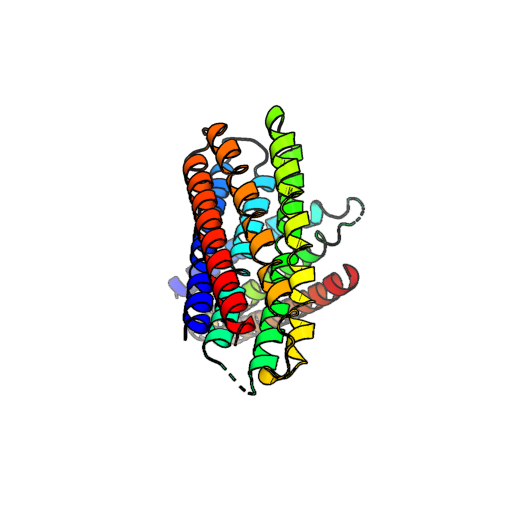0 ? 19.38788 7.15072 23.87377 1.000 49.13441 98 LYS A CA 1
ATOM 1341 C C . LYS A 1 120 ? 20.11491 8.47390 23.67134 1.000 49.18083 98 LYS A C 1
ATOM 1342 O O . LYS A 1 120 ? 20.24767 9.26662 24.61058 1.000 50.76916 98 LYS A O 1
ATOM 1361 N N . LEU A 1 121 ? 20.59245 8.73359 22.45208 1.000 46.37615 99 LEU A N 1
ATOM 1362 C CA . LEU A 1 121 ? 21.23174 10.01621 22.18022 1.000 48.85903 99 LEU A CA 1
ATOM 1363 C C . LEU A 1 121 ? 20.24310 11.16383 22.34091 1.000 46.85655 99 LEU A C 1
ATOM 1364 O O . LEU A 1 121 ? 20.56725 12.19497 22.94346 1.000 44.98839 99 LEU A O 1
ATOM 1380 N N . ALA A 1 122 ? 19.02672 10.99815 21.81318 1.000 45.14630 100 ALA A N 1
ATOM 1381 C CA . ALA A 1 122 ? 18.05500 12.08641 21.82247 1.000 46.25092 100 ALA A CA 1
ATOM 1382 C C . ALA A 1 122 ? 17.69320 12.51102 23.23868 1.000 48.40660 100 ALA A C 1
ATOM 1383 O O . ALA A 1 122 ? 17.29432 13.65990 23.45814 1.000 47.55000 100 ALA A O 1
ATOM 1390 N N . GLN A 1 123 ? 17.82454 11.60680 24.21054 1.000 48.64773 101 GLN A N 1
ATOM 1391 C CA . GLN A 1 123 ? 17.53306 11.96216 25.59325 1.000 53.99418 101 GLN A CA 1
ATOM 1392 C C . GLN A 1 123 ? 18.42578 13.08982 26.09363 1.000 57.25590 101 GLN A C 1
ATOM 1393 O O . GLN A 1 123 ? 18.10419 13.71557 27.10986 1.000 54.91163 101 GLN A O 1
ATOM 1400 N N . GLN A 1 124 ? 19.52804 13.37282 25.39990 1.000 54.81733 102 GLN A N 1
ATOM 1401 C CA . GLN A 1 124 ? 20.42722 14.43746 25.79415 1.000 52.70916 102 GLN A CA 1
ATOM 1402 C C . GLN A 1 124 ? 20.17491 15.79065 25.17020 1.000 55.06421 102 GLN A C 1
ATOM 1403 O O . GLN A 1 124 ? 20.77476 16.77787 25.60708 1.000 56.01478 102 GLN A O 1
ATOM 1406 N N . TYR A 1 125 ? 19.30445 15.87782 24.17103 1.000 54.61433 103 TYR A N 1
ATOM 1407 C CA . TYR A 1 125 ? 19.08088 17.12408 23.45572 1.000 53.40566 103 TYR A CA 1
ATOM 1408 C C . TYR A 1 125 ? 17.85537 17.85618 23.99094 1.000 56.38392 103 TYR A C 1
ATOM 1409 O O . TYR A 1 125 ? 17.05659 17.31892 24.76119 1.000 56.10823 103 TYR A O 1
ATOM 1427 N N . GLY A 1 126 ? 17.72640 19.11374 23.57431 1.000 56.96329 104 GLY A N 1
ATOM 1428 C CA . GLY A 1 126 ? 16.59844 19.92977 23.96990 1.000 59.78257 104 GLY A CA 1
ATOM 1429 C C . GLY A 1 126 ? 15.56053 20.02944 22.87464 1.000 61.57027 104 GLY A C 1
ATOM 1430 O O . GLY A 1 126 ? 14.78206 19.09565 22.66448 1.000 59.08883 104 GLY A O 1
ATOM 1434 N N . ASP A 1 127 ? 15.54613 21.15886 22.16202 1.000 65.11330 105 ASP A N 1
ATOM 1435 C CA . ASP A 1 127 ? 14.57779 21.34290 21.08689 1.000 63.29090 105 ASP A CA 1
ATOM 1436 C C . ASP A 1 127 ? 14.71327 20.25851 20.02851 1.000 61.51192 105 ASP A C 1
ATOM 1437 O O . ASP A 1 127 ? 13.72681 19.89801 19.37657 1.000 56.82639 105 ASP A O 1
ATOM 1446 N N . LYS A 1 128 ? 15.91891 19.72184 19.84967 1.000 58.50411 106 LYS A N 1
ATOM 1447 C CA . LYS A 1 128 ? 16.16525 18.72221 18.82027 1.000 55.67157 106 LYS A CA 1
ATOM 1448 C C . LYS A 1 128 ? 15.68510 17.32911 19.20584 1.000 52.38317 106 LYS A C 1
ATOM 1449 O O . LYS A 1 128 ? 15.64137 16.45070 18.33761 1.000 49.76541 106 LYS A O 1
ATOM 1455 N N . ARG A 1 129 ? 15.30911 17.10776 20.46830 1.000 52.90769 107 ARG A N 1
ATOM 1456 C CA . ARG A 1 129 ? 14.98733 15.75565 20.91667 1.000 48.55119 107 ARG A CA 1
ATOM 1457 C C . ARG A 1 129 ? 13.80947 15.16792 20.14757 1.000 48.49653 107 ARG A C 1
ATOM 1458 O O . ARG A 1 129 ? 13.79518 13.96887 19.84488 1.000 43.63775 107 ARG A O 1
ATOM 1464 N N . THR A 1 130 ? 12.81071 15.98944 19.82487 1.000 51.96655 108 THR A N 1
ATOM 1465 C CA . THR A 1 130 ? 11.61554 15.46333 19.17367 1.000 47.46948 108 THR A CA 1
ATOM 1466 C C . THR A 1 130 ? 11.93513 14.93336 17.77922 1.000 45.48838 108 THR A C 1
ATOM 1467 O O . THR A 1 130 ? 11.52592 13.82370 17.41764 1.000 45.62601 108 THR A O 1
ATOM 1478 N N . SER A 1 131 ? 12.66646 15.71176 16.97928 1.000 46.83278 109 SER A N 1
ATOM 1479 C CA . SER A 1 131 ? 12.98663 15.27244 15.62499 1.000 45.73313 109 SER A CA 1
ATOM 1480 C C . SER A 1 131 ? 13.87752 14.03548 15.62497 1.000 43.65312 109 SER A C 1
ATOM 1481 O O . SER A 1 131 ? 13.76463 13.19368 14.72645 1.000 40.38020 109 SER A O 1
ATOM 1489 N N . LEU A 1 132 ? 14.75790 13.89606 16.61924 1.000 43.30007 110 LEU A N 1
ATOM 1490 C CA . LEU A 1 132 ? 15.57543 12.69002 16.70186 1.000 38.97059 110 LEU A CA 1
ATOM 1491 C C . LEU A 1 132 ? 14.75716 11.48189 17.14321 1.000 37.57141 110 LEU A C 1
ATOM 1492 O O . LEU A 1 132 ? 15.03250 10.35635 16.70910 1.000 39.93853 110 LEU A O 1
ATOM 1508 N N . GLU A 1 133 ? 13.76180 11.68996 18.01041 1.000 40.97231 111 GLU A N 1
ATOM 1509 C CA . GLU A 1 133 ? 12.92014 10.58105 18.44763 1.000 41.27211 111 GLU A CA 1
ATOM 1510 C C . GLU A 1 133 ? 11.98175 10.13086 17.33429 1.000 38.13539 111 GLU A C 1
ATOM 1511 O O . GLU A 1 133 ? 11.71077 8.93296 17.18874 1.000 39.16037 111 GLU A O 1
ATOM 1515 N N . GLU A 1 134 ? 11.46259 11.07741 16.54827 1.000 38.20672 112 GLU A N 1
ATOM 1516 C CA . GLU A 1 134 ? 10.63093 10.71211 15.40667 1.000 43.39168 112 GLU A CA 1
ATOM 1517 C C . GLU A 1 134 ? 11.44015 9.93987 14.37368 1.000 40.61154 112 GLU A C 1
ATOM 1518 O O . GLU A 1 134 ? 10.93974 8.98660 13.76414 1.000 37.00972 112 GLU A O 1
ATOM 1522 N N . LEU A 1 135 ? 12.69777 10.33649 14.17467 1.000 38.71231 113 LEU A N 1
ATOM 1523 C CA . LEU A 1 135 ? 13.58048 9.61708 13.26500 1.000 39.27505 113 LEU A CA 1
ATOM 1524 C C . LEU A 1 135 ? 13.76022 8.16840 13.69897 1.000 37.01593 113 LEU A C 1
ATOM 1525 O O . LEU A 1 135 ? 13.73742 7.25630 12.86453 1.000 33.68719 113 LEU A O 1
ATOM 1541 N N . ALA A 1 136 ? 13.94014 7.93691 15.00129 1.000 35.13003 114 ALA A N 1
ATOM 1542 C CA . ALA A 1 136 ? 14.09341 6.57259 15.49548 1.000 34.24948 114 ALA A CA 1
ATOM 1543 C C . ALA A 1 136 ? 12.81526 5.76825 15.29718 1.000 35.56645 114 ALA A C 1
ATOM 1544 O O . ALA A 1 136 ? 12.86542 4.58479 14.93891 1.000 32.74687 114 ALA A O 1
ATOM 1551 N N . GLN A 1 137 ? 11.65716 6.38701 15.54352 1.000 33.96236 115 GLN A N 1
ATOM 1552 C CA . GLN A 1 137 ? 10.39821 5.68853 15.31264 1.000 37.86142 115 GLN A CA 1
ATOM 1553 C C . GLN A 1 137 ? 10.26048 5.29262 13.84839 1.000 34.13640 115 GLN A C 1
ATOM 1554 O O . GLN A 1 137 ? 9.75815 4.20689 13.53468 1.000 33.66906 115 GLN A O 1
ATOM 1563 N N . SER A 1 138 ? 10.70664 6.15918 12.93376 1.000 32.52007 116 SER A N 1
ATOM 1564 C CA A SER A 1 138 ? 10.59973 5.83639 11.51477 0.460 34.47522 116 SER A CA 1
ATOM 1565 C CA B SER A 1 138 ? 10.61315 5.84493 11.51201 0.540 34.57218 116 SER A CA 1
ATOM 1566 C C . SER A 1 138 ? 11.47348 4.63783 11.15945 1.000 34.39223 116 SER A C 1
ATOM 1567 O O . SER A 1 138 ? 11.09425 3.81816 10.31355 1.000 28.97166 116 SER A O 1
ATOM 1582 N N . LEU A 1 139 ? 12.64063 4.51067 11.80095 1.000 31.51363 117 LEU A N 1
ATOM 1583 C CA . LEU A 1 139 ? 13.49651 3.35454 11.55458 1.000 31.05410 117 LEU A CA 1
ATOM 1584 C C . LEU A 1 139 ? 12.86082 2.07620 12.08724 1.000 29.73168 117 LEU A C 1
ATOM 1585 O O . LEU A 1 139 ? 13.02776 0.99995 11.49953 1.000 27.20498 117 LEU A O 1
ATOM 1601 N N . GLU A 1 140 ? 12.14064 2.17064 13.20942 1.000 29.41783 118 GLU A N 1
ATOM 1602 C CA . GLU A 1 140 ? 11.44824 1.00056 13.73699 1.000 31.69437 118 GLU A CA 1
ATOM 1603 C C . GLU A 1 140 ? 10.34539 0.54193 12.79151 1.000 28.31029 118 GLU A C 1
ATOM 1604 O O . GLU A 1 140 ? 10.14731 -0.66291 12.59854 1.000 30.83296 118 GLU A O 1
ATOM 1614 N N . GLU A 1 141 ? 9.60917 1.48715 12.20093 1.000 29.47386 119 GLU A N 1
ATOM 1615 C CA . GLU A 1 141 ? 8.57563 1.12119 11.23953 1.000 28.46976 119 GLU A CA 1
ATOM 1616 C C . GLU A 1 141 ? 9.18758 0.53552 9.97291 1.000 28.33331 119 GLU A C 1
ATOM 1617 O O . GLU A 1 141 ? 8.63155 -0.39930 9.38326 1.000 28.69603 119 GLU A O 1
ATOM 1623 N N . LEU A 1 142 ? 10.32923 1.07677 9.53677 1.000 30.71124 120 LEU A N 1
ATOM 1624 C CA . LEU A 1 142 ? 11.02994 0.51180 8.38734 1.000 26.99703 120 LEU A CA 1
ATOM 1625 C C . LEU A 1 142 ? 11.42963 -0.93352 8.64802 1.000 27.32581 120 LEU A C 1
ATOM 1626 O O . LEU A 1 142 ? 11.27287 -1.79648 7.77690 1.000 26.15721 120 LEU A O 1
ATOM 1642 N N . ALA A 1 143 ? 11.94725 -1.21751 9.84469 1.000 23.71844 121 ALA A N 1
ATOM 1643 C CA . ALA A 1 143 ? 12.32858 -2.58579 10.17473 1.000 28.99011 121 ALA A CA 1
ATOM 1644 C C . ALA A 1 143 ? 11.13219 -3.52247 10.09130 1.000 28.42229 121 ALA A C 1
ATOM 1645 O O . ALA A 1 143 ? 11.24256 -4.63960 9.57114 1.000 25.53766 121 ALA A O 1
ATOM 1652 N N . LYS A 1 144 ? 9.97834 -3.08724 10.60178 1.000 26.99985 122 LYS A N 1
ATOM 1653 C CA . LYS A 1 144 ? 8.78595 -3.92429 10.53175 1.000 30.05455 122 LYS A CA 1
ATOM 1654 C C . LYS A 1 144 ? 8.38105 -4.18929 9.08535 1.000 29.45620 122 LYS A C 1
ATOM 1655 O O . LYS A 1 144 ? 7.99052 -5.31113 8.74198 1.000 31.76683 122 LYS A O 1
ATOM 1662 N N . SER A 1 145 ? 8.47545 -3.17564 8.21777 1.000 27.72446 123 SER A N 1
ATOM 1663 C CA A SER A 1 145 ? 8.11650 -3.37714 6.81776 0.557 29.62978 123 SER A CA 1
ATOM 1664 C CA B SER A 1 145 ? 8.11138 -3.38139 6.81975 0.443 29.63550 123 SER A CA 1
ATOM 1665 C C . SER A 1 145 ? 9.07868 -4.33111 6.12493 1.000 28.58373 123 SER A C 1
ATOM 1666 O O . SER A 1 145 ? 8.67577 -5.06673 5.21550 1.000 27.12141 123 SER A O 1
ATOM 1681 N N . LEU A 1 146 ? 10.35136 -4.32733 6.52751 1.000 26.27875 124 LEU A N 1
ATOM 1682 C CA . LEU A 1 146 ? 11.30856 -5.23730 5.91116 1.000 27.41094 124 LEU A CA 1
ATOM 1683 C C . LEU A 1 146 ? 11.07166 -6.67460 6.35555 1.000 26.42869 124 LEU A C 1
ATOM 1684 O O . LEU A 1 146 ? 11.30544 -7.60941 5.58032 1.000 25.82818 124 LEU A O 1
ATOM 1700 N N . LYS A 1 147 ? 10.62079 -6.87265 7.59782 1.000 24.36974 125 LYS A N 1
ATOM 1701 C CA . LYS A 1 147 ? 10.30556 -8.22197 8.05464 1.000 26.07414 125 LYS A CA 1
ATOM 1702 C C . LYS A 1 147 ? 9.10273 -8.77646 7.30219 1.000 27.56457 125 LYS A C 1
ATOM 1703 O O . LYS A 1 147 ? 9.06321 -9.96580 6.96941 1.000 27.99744 125 LYS A O 1
ATOM 1715 N N . LYS A 1 148 ? 8.12053 -7.92304 7.00774 1.000 26.22831 126 LYS A N 1
ATOM 1716 C CA . LYS A 1 148 ? 6.97084 -8.36169 6.22441 1.000 27.31209 126 LYS A CA 1
ATOM 1717 C C . LYS A 1 148 ? 7.37799 -8.69098 4.79258 1.000 26.96471 126 LYS A C 1
ATOM 1718 O O . LYS A 1 148 ? 6.88984 -9.66783 4.21306 1.000 29.28560 126 LYS A O 1
ATOM 1730 N N . LEU A 1 149 ? 8.28124 -7.89607 4.21137 1.000 26.98286 127 LEU A N 1
ATOM 1731 C CA . LEU A 1 149 ? 8.79641 -8.20124 2.88004 1.000 28.56375 127 LEU A CA 1
ATOM 1732 C C . LEU A 1 149 ? 9.53665 -9.53295 2.86631 1.000 29.28042 127 LEU A C 1
ATOM 1733 O O . LEU A 1 149 ? 9.37647 -10.32837 1.93281 1.000 26.87302 127 LEU A O 1
ATOM 1749 N N . ALA A 1 150 ? 10.34813 -9.79815 3.89443 1.000 28.17577 128 ALA A N 1
ATOM 1750 C CA . ALA A 1 150 ? 11.06071 -11.07085 3.95703 1.000 30.29745 128 ALA A CA 1
ATOM 1751 C C . ALA A 1 150 ? 10.08858 -12.24200 4.00213 1.000 29.55010 128 ALA A C 1
ATOM 1752 O O . ALA A 1 150 ? 10.30843 -13.27400 3.35512 1.000 28.90732 128 ALA A O 1
ATOM 1759 N N . TRP A 1 151 ? 9.01881 -12.10389 4.78586 1.000 30.60244 129 TRP A N 1
ATOM 1760 C CA . TRP A 1 151 ? 7.98786 -13.13435 4.86098 1.000 31.40127 129 TRP A CA 1
ATOM 1761 C C . TRP A 1 151 ? 7.36039 -13.38272 3.49628 1.000 32.88846 129 TRP A C 1
ATOM 1762 O O . TRP A 1 151 ? 7.17554 -14.53436 3.08533 1.000 33.84244 129 TRP A O 1
ATOM 1783 N N . SER A 1 152 ? 7.03518 -12.30651 2.77373 1.000 30.74851 130 SER A N 1
ATOM 1784 C CA A SER A 1 152 ? 6.45276 -12.45477 1.44299 0.610 32.05699 130 SER A CA 1
ATOM 1785 C CA B SER A 1 152 ? 6.44873 -12.46056 1.44610 0.390 32.33973 130 SER A CA 1
ATOM 1786 C C . SER A 1 152 ? 7.42800 -13.12520 0.48499 1.000 32.51695 130 SER A C 1
ATOM 1787 O O . SER A 1 152 ? 7.02172 -13.89208 -0.39699 1.000 31.83758 130 SER A O 1
ATOM 1802 N N . LEU A 1 153 ? 8.72186 -12.83482 0.62628 1.000 30.25514 131 LEU A N 1
ATOM 1803 C CA . LEU A 1 153 ? 9.70099 -13.44498 -0.26839 1.000 32.19543 131 LEU A CA 1
ATOM 1804 C C . LEU A 1 153 ? 9.86726 -14.93076 0.02516 1.000 35.27708 131 LEU A C 1
ATOM 1805 O O . LEU A 1 153 ? 10.05023 -15.73403 -0.89658 1.000 34.83206 131 LEU A O 1
ATOM 1821 N N . LYS A 1 154 ? 9.81078 -15.31923 1.30045 1.000 32.68142 132 LYS A N 1
ATOM 1822 C CA . LYS A 1 154 ? 9.89008 -16.73850 1.62249 1.000 36.53233 132 LYS A CA 1
ATOM 1823 C C . LYS A 1 154 ? 8.68726 -17.49108 1.07096 1.000 37.41314 132 LYS A C 1
ATOM 1824 O O . LYS A 1 154 ? 8.82674 -18.64010 0.63633 1.000 40.41376 132 LYS A O 1
ATOM 1839 N N . LYS A 1 155 ? 7.51359 -16.85476 1.05920 1.000 33.79959 133 LYS A N 1
ATOM 1840 C CA . LYS A 1 155 ? 6.34412 -17.46583 0.44070 1.000 38.65014 133 LYS A CA 1
ATOM 1841 C C . LYS A 1 155 ? 6.58024 -17.70200 -1.04461 1.000 40.70769 133 LYS A C 1
ATOM 1842 O O . LYS A 1 155 ? 6.36489 -18.80571 -1.55926 1.000 41.18247 133 LYS A O 1
ATOM 1861 N N . LEU A 1 156 ? 7.01246 -16.65658 -1.75040 1.000 37.82788 134 LEU A N 1
ATOM 1862 C CA . LEU A 1 156 ? 7.23776 -16.74745 -3.18784 1.000 38.30862 134 LEU A CA 1
ATOM 1863 C C . LEU A 1 156 ? 8.27159 -17.81269 -3.51963 1.000 40.54851 134 LEU A C 1
ATOM 1864 O O . LEU A 1 156 ? 8.15765 -18.50357 -4.53890 1.000 45.62525 134 LEU A O 1
ATOM 1880 N N . ALA A 1 157 ? 9.28378 -17.96643 -2.66427 1.000 40.84560 135 ALA A N 1
ATOM 1881 C CA . ALA A 1 157 ? 10.36164 -18.90889 -2.93678 1.000 40.81327 135 ALA A CA 1
ATOM 1882 C C . ALA A 1 157 ? 9.87861 -20.35046 -3.00936 1.000 47.28619 135 ALA A C 1
ATOM 1883 O O . ALA A 1 157 ? 10.54861 -21.18404 -3.62825 1.000 45.38660 135 ALA A O 1
ATOM 1890 N N . GLN A 1 158 ? 8.74275 -20.66672 -2.39607 1.000 44.99972 136 GLN A N 1
ATOM 1891 C CA . GLN A 1 158 ? 8.20715 -22.02109 -2.41995 1.000 45.85059 136 GLN A CA 1
ATOM 1892 C C . GLN A 1 158 ? 7.28472 -22.27062 -3.60690 1.000 49.92403 136 GLN A C 1
ATOM 1893 O O . GLN A 1 158 ? 6.74739 -23.37604 -3.73286 1.000 53.46032 136 GLN A O 1
ATOM 1900 N N . VAL A 1 159 ? 7.09459 -21.28114 -4.47696 1.000 49.14903 137 VAL A N 1
ATOM 1901 C CA . VAL A 1 159 ? 6.29019 -21.42016 -5.68649 1.000 48.84213 137 VAL A CA 1
ATOM 1902 C C . VAL A 1 159 ? 7.22862 -21.40993 -6.88584 1.000 50.76831 137 VAL A C 1
ATOM 1903 O O . VAL A 1 159 ? 8.08267 -20.52236 -7.00516 1.000 51.74693 137 VAL A O 1
ATOM 1916 N N . ALA A 1 160 ? 7.07208 -22.39070 -7.77009 1.000 57.59399 138 ALA A N 1
ATOM 1917 C CA . ALA A 1 160 ? 7.91725 -22.45560 -8.95342 1.000 59.95640 138 ALA A CA 1
ATOM 1918 C C . ALA A 1 160 ? 7.75516 -21.17773 -9.77372 1.000 58.42546 138 ALA A C 1
ATOM 1919 O O . ALA A 1 160 ? 6.63627 -20.66565 -9.91185 1.000 58.38704 138 ALA A O 1
ATOM 1926 N N . PRO A 1 161 ? 8.83985 -20.64442 -10.34255 1.000 62.55991 139 PRO A N 1
ATOM 1927 C CA . PRO A 1 161 ? 8.75222 -19.30536 -10.95345 1.000 63.52984 139 PRO A CA 1
ATOM 1928 C C . PRO A 1 161 ? 7.71334 -19.19511 -12.05873 1.000 62.86417 139 PRO A C 1
ATOM 1929 O O . PRO A 1 161 ? 7.17299 -18.10264 -12.27420 1.000 64.40078 139 PRO A O 1
ATOM 1940 N N . THR A 1 162 ? 7.41778 -20.28225 -12.77121 0.808 60.82613 140 THR A N 1
ATOM 1941 C CA . THR A 1 162 ? 6.41640 -20.24718 -13.82939 0.769 59.65148 140 THR A CA 1
ATOM 1942 C C . THR A 1 162 ? 4.99883 -20.47446 -13.31651 0.703 59.61759 140 THR A C 1
ATOM 1943 O O . THR A 1 162 ? 4.04572 -20.30414 -14.08513 0.676 63.10926 140 THR A O 1
ATOM 1947 N N . GLN A 1 163 ? 4.83548 -20.84520 -12.04644 1.000 59.05098 141 GLN A N 1
ATOM 1948 C CA . GLN A 1 163 ? 3.52377 -21.05732 -11.45046 1.000 55.73617 141 GLN A CA 1
ATOM 1949 C C . GLN A 1 163 ? 3.09010 -19.90607 -10.55003 1.000 51.79214 141 GLN A C 1
ATOM 1950 O O . GLN A 1 163 ? 2.05378 -20.00994 -9.88494 1.000 54.52197 141 GLN A O 1
ATOM 1954 N N . ARG A 1 164 ? 3.85179 -18.81579 -10.51266 1.000 50.35412 142 ARG A N 1
ATOM 1955 C CA . ARG A 1 164 ? 3.54913 -17.71118 -9.61325 1.000 49.15267 142 ARG A CA 1
ATOM 1956 C C . ARG A 1 164 ? 2.42490 -16.85625 -10.18433 1.000 46.17369 142 ARG A C 1
ATOM 1957 O O . ARG A 1 164 ? 2.44183 -16.49880 -11.36604 1.000 45.84858 142 ARG A O 1
ATOM 1978 N N . HIS A 1 165 ? 1.44681 -16.53190 -9.34296 1.000 43.58120 143 HIS A N 1
ATOM 1979 C CA . HIS A 1 165 ? 0.31687 -15.72966 -9.78849 1.000 42.99154 143 HIS A CA 1
ATOM 1980 C C . HIS A 1 165 ? 0.77506 -14.30281 -10.06135 1.000 36.70279 143 HIS A C 1
ATOM 1981 O O . HIS A 1 165 ? 1.62824 -13.76056 -9.35237 1.000 36.25984 143 HIS A O 1
ATOM 1995 N N . ARG A 1 166 ? 0.21385 -13.69514 -11.10863 1.000 36.72718 144 ARG A N 1
ATOM 1996 C CA . ARG A 1 166 ? 0.59075 -12.32464 -11.43663 1.000 37.17480 144 ARG A CA 1
ATOM 1997 C C . ARG A 1 166 ? 0.28995 -11.37793 -10.28228 1.000 34.45449 144 ARG A C 1
ATOM 1998 O O . ARG A 1 166 ? 1.01241 -10.39438 -10.08200 1.000 33.88067 144 ARG A O 1
ATOM 2019 N N . TYR A 1 167 ? -0.76147 -11.66121 -9.50671 1.000 32.42134 145 TYR A N 1
ATOM 2020 C CA . TYR A 1 167 ? -1.07863 -10.81147 -8.36505 1.000 33.97547 145 TYR A CA 1
ATOM 2021 C C . TYR A 1 167 ? -0.02794 -10.93300 -7.26412 1.000 32.72765 145 TYR A C 1
ATOM 2022 O O . TYR A 1 167 ? 0.18763 -9.97487 -6.51236 1.000 30.58134 145 TYR A O 1
ATOM 2040 N N . SER A 1 168 ? 0.62734 -12.09335 -7.14046 1.000 32.38212 146 SER A N 1
ATOM 2041 C CA A SER A 1 168 ? 1.71643 -12.22329 -6.17684 0.594 31.99084 146 SER A CA 1
ATOM 2042 C CA B SER A 1 168 ? 1.71097 -12.21490 -6.17022 0.406 32.01201 146 SER A CA 1
ATOM 2043 C C . SER A 1 168 ? 2.87352 -11.30321 -6.54026 1.000 33.23219 146 SER A C 1
ATOM 2044 O O . SER A 1 168 ? 3.51021 -10.70790 -5.66179 1.000 29.40278 146 SER A O 1
ATOM 2059 N N . LEU A 1 169 ? 3.16392 -11.17972 -7.83731 1.000 30.40724 147 LEU A N 1
ATOM 2060 C CA . LEU A 1 169 ? 4.22877 -10.28387 -8.27273 1.000 31.44031 147 LEU A CA 1
ATOM 2061 C C . LEU A 1 169 ? 3.80056 -8.82615 -8.14219 1.000 29.78256 147 LEU A C 1
ATOM 2062 O O . LEU A 1 169 ? 4.60559 -7.96996 -7.76034 1.000 28.07731 147 LEU A O 1
ATOM 2078 N N . GLU A 1 170 ? 2.53246 -8.52474 -8.43511 1.000 29.91725 148 GLU A N 1
ATOM 2079 C CA . GLU A 1 170 ? 2.06591 -7.14545 -8.33160 1.000 31.16349 148 GLU A CA 1
ATOM 2080 C C . GLU A 1 170 ? 2.00637 -6.67189 -6.88329 1.000 27.72523 148 GLU A C 1
ATOM 2081 O O . GLU A 1 170 ? 2.27278 -5.49408 -6.61507 1.000 28.29853 148 GLU A O 1
ATOM 2093 N N . GLU A 1 171 ? 1.68509 -7.56220 -5.93896 1.000 28.44806 149 GLU A N 1
ATOM 2094 C CA . GLU A 1 171 ? 1.70622 -7.17115 -4.53206 1.000 31.08979 149 GLU A CA 1
ATOM 2095 C C . GLU A 1 171 ? 3.12583 -6.87174 -4.06534 1.000 27.56686 149 GLU A C 1
ATOM 2096 O O . GLU A 1 171 ? 3.34404 -5.94536 -3.27542 1.000 25.60370 149 GLU A O 1
ATOM 2102 N N . LEU A 1 172 ? 4.09966 -7.66167 -4.52470 1.000 27.49169 150 LEU A N 1
ATOM 2103 C CA . LEU A 1 172 ? 5.49215 -7.38666 -4.19179 1.000 28.76917 150 LEU A CA 1
ATOM 2104 C C . LEU A 1 172 ? 5.93227 -6.04027 -4.75258 1.000 26.27643 150 LEU A C 1
ATOM 2105 O O . LEU A 1 172 ? 6.61796 -5.26903 -4.07029 1.000 24.73177 150 LEU A O 1
ATOM 2121 N N . ALA A 1 173 ? 5.54989 -5.73859 -5.99641 1.000 26.26641 151 ALA A N 1
ATOM 2122 C CA . ALA A 1 173 ? 5.89978 -4.44611 -6.57764 1.000 25.62836 151 ALA A CA 1
ATOM 2123 C C . ALA A 1 173 ? 5.28334 -3.29933 -5.78340 1.000 29.00307 151 ALA A C 1
ATOM 2124 O O . ALA A 1 173 ? 5.93838 -2.27820 -5.54619 1.000 27.17615 151 ALA A O 1
ATOM 2131 N N . GLN A 1 174 ? 4.02319 -3.44843 -5.36332 1.000 25.61285 152 GLN A N 1
ATOM 2132 C CA . GLN A 1 174 ? 3.39387 -2.42515 -4.53313 1.000 30.83513 152 GLN A CA 1
ATOM 2133 C C . GLN A 1 174 ? 4.15369 -2.23233 -3.22572 1.000 30.56963 152 GLN A C 1
ATOM 2134 O O . GLN A 1 174 ? 4.36557 -1.09631 -2.78602 1.000 29.26838 152 GLN A O 1
ATOM 2143 N N A SER A 1 175 ? 4.57860 -3.33144 -2.59606 0.437 28.52226 153 SER A N 1
ATOM 2144 N N B SER A 1 175 ? 4.56960 -3.32881 -2.58805 0.563 28.52056 153 SER A N 1
ATOM 2145 C CA A SER A 1 175 ? 5.32244 -3.23303 -1.34351 0.437 28.96436 153 SER A CA 1
ATOM 2146 C CA B SER A 1 175 ? 5.31698 -3.21484 -1.33981 0.563 28.98885 153 SER A CA 1
ATOM 2147 C C A SER A 1 175 ? 6.63828 -2.48977 -1.53483 0.437 29.18459 153 SER A C 1
ATOM 2148 C C B SER A 1 175 ? 6.62754 -2.46488 -1.54431 0.563 29.36912 153 SER A C 1
ATOM 2149 O O A SER A 1 175 ? 7.07313 -1.74311 -0.64947 0.437 27.78691 153 SER A O 1
ATOM 2150 O O B SER A 1 175 ? 7.04994 -1.69029 -0.67711 0.563 27.96695 153 SER A O 1
ATOM 2165 N N . LEU A 1 176 ? 7.29331 -2.68776 -2.68095 1.000 27.24425 154 LEU A N 1
ATOM 2166 C CA . LEU A 1 176 ? 8.53790 -1.97266 -2.95367 1.000 27.65015 154 LEU A CA 1
ATOM 2167 C C . LEU A 1 176 ? 8.27668 -0.49165 -3.19448 1.000 29.38066 154 LEU A C 1
ATOM 2168 O O . LEU A 1 176 ? 9.08044 0.36214 -2.80141 1.000 26.86377 154 LEU A O 1
ATOM 2185 N N . GLU A 1 177 ? 7.15810 -0.16950 -3.84784 1.000 26.32292 155 GLU A N 1
ATOM 2186 C CA . GLU A 1 177 ? 6.81083 1.22964 -4.08172 1.000 28.73687 155 GLU A CA 1
ATOM 2187 C C . GLU A 1 177 ? 6.47633 1.94327 -2.77538 1.000 29.00048 155 GLU A C 1
ATOM 2188 O O . GLU A 1 177 ? 6.78621 3.12924 -2.61408 1.000 28.36712 155 GLU A O 1
ATOM 2200 N N . GLU A 1 178 ? 5.84701 1.24221 -1.82454 1.000 26.96401 156 GLU A N 1
ATOM 2201 C CA . GLU A 1 178 ? 5.58593 1.85460 -0.52240 1.000 28.81198 156 GLU A CA 1
ATOM 2202 C C . GLU A 1 178 ? 6.87886 2.02723 0.26909 1.000 28.33558 156 GLU A C 1
ATOM 2203 O O . GLU A 1 178 ? 7.04329 3.00889 1.00389 1.000 26.13999 156 GLU A O 1
ATOM 2209 N N . LEU A 1 179 ? 7.80073 1.06878 0.15010 1.000 25.93907 157 LEU A N 1
ATOM 2210 C CA . LEU A 1 179 ? 9.09722 1.20346 0.80892 1.000 28.25289 157 LEU A CA 1
ATOM 2211 C C . LEU A 1 179 ? 9.85930 2.40922 0.27085 1.000 28.00375 157 LEU A C 1
ATOM 2212 O O . LEU A 1 179 ? 10.47647 3.15799 1.03926 1.000 27.69068 157 LEU A O 1
ATOM 2228 N N . ALA A 1 180 ? 9.81030 2.62404 -1.04869 1.000 26.26741 158 ALA A N 1
ATOM 2229 C CA . ALA A 1 180 ? 10.45469 3.79377 -1.64057 1.000 28.13876 158 ALA A CA 1
ATOM 2230 C C . ALA A 1 180 ? 9.87951 5.08965 -1.08105 1.000 31.56654 158 ALA A C 1
ATOM 2231 O O . ALA A 1 180 ? 10.62498 6.03020 -0.78282 1.000 30.02754 158 ALA A O 1
ATOM 2238 N N . LYS A 1 181 ? 8.55127 5.16715 -0.95252 1.000 29.44511 159 LYS A N 1
ATOM 2239 C CA . LYS A 1 181 ? 7.93242 6.35647 -0.37309 1.000 30.22801 159 LYS A CA 1
ATOM 2240 C C . LYS A 1 181 ? 8.41461 6.58409 1.05586 1.000 29.53804 159 LYS A C 1
ATOM 2241 O O . LYS A 1 181 ? 8.66075 7.72617 1.46114 1.000 31.16084 159 LYS A O 1
ATOM 2247 N N . SER A 1 182 ? 8.55832 5.50804 1.83796 1.000 27.80493 160 SER A N 1
ATOM 2248 C CA A SER A 1 182 ? 9.00267 5.65307 3.22022 0.412 30.58272 160 SER A CA 1
ATOM 2249 C CA B SER A 1 182 ? 8.99972 5.66715 3.22018 0.588 30.59281 160 SER A CA 1
ATOM 2250 C C . SER A 1 182 ? 10.44831 6.12948 3.29411 1.000 29.76235 160 SER A C 1
ATOM 2251 O O . SER A 1 182 ? 10.80749 6.89226 4.19920 1.000 29.76995 160 SER A O 1
ATOM 2266 N N . LEU A 1 183 ? 11.29238 5.68213 2.35883 1.000 28.24450 161 LEU A N 1
ATOM 2267 C CA . LEU A 1 183 ? 12.67773 6.13664 2.33864 1.000 29.00828 161 LEU A CA 1
ATOM 2268 C C . LEU A 1 183 ? 12.78251 7.59446 1.90348 1.000 30.62653 161 LEU A C 1
ATOM 2269 O O . LEU A 1 183 ? 13.64930 8.32297 2.40065 1.000 28.97363 161 LEU A O 1
ATOM 2285 N N . LYS A 1 184 ? 11.91123 8.04015 0.99153 1.000 28.91083 162 LYS A N 1
ATOM 2286 C CA . LYS A 1 184 ? 11.91664 9.44526 0.59320 1.000 30.92956 162 LYS A CA 1
ATOM 2287 C C . LYS A 1 184 ? 11.49554 10.34321 1.75034 1.000 35.37595 162 LYS A C 1
ATOM 2288 O O . LYS A 1 184 ? 12.02689 11.44785 1.91534 1.000 36.29399 162 LYS A O 1
ATOM 2300 N N . LYS A 1 185 ? 10.53454 9.88787 2.55677 1.000 32.25765 163 LYS A N 1
ATOM 2301 C CA . LYS A 1 185 ? 10.16381 10.62372 3.76080 1.000 33.41034 163 LYS A CA 1
ATOM 2302 C C . LYS A 1 185 ? 11.31725 10.67238 4.75176 1.000 33.77374 163 LYS A C 1
ATOM 2303 O O . LYS A 1 185 ? 11.57553 11.71235 5.36924 1.000 33.80350 163 LYS A O 1
ATOM 2310 N N . LEU A 1 186 ? 12.00814 9.54646 4.93389 1.000 32.82505 164 LEU A N 1
ATOM 2311 C CA . LEU A 1 186 ? 13.17939 9.53108 5.80250 1.000 32.63492 164 LEU A CA 1
ATOM 2312 C C . LEU A 1 186 ? 14.23974 10.49621 5.29260 1.000 31.59920 164 LEU A C 1
ATOM 2313 O O . LEU A 1 186 ? 14.85765 11.22462 6.07706 1.000 32.63158 164 LEU A O 1
ATOM 2329 N N . ALA A 1 187 ? 14.45312 10.52637 3.97559 1.000 29.06650 165 ALA A N 1
ATOM 2330 C CA . ALA A 1 187 ? 15.41607 11.46102 3.40561 1.000 32.75025 165 ALA A CA 1
ATOM 2331 C C . ALA A 1 187 ? 15.00689 12.90371 3.67460 1.000 36.13063 165 ALA A C 1
ATOM 2332 O O . ALA A 1 187 ? 15.85429 13.74864 3.98620 1.000 36.35993 165 ALA A O 1
ATOM 2339 N N . TRP A 1 188 ? 13.71046 13.20762 3.55734 1.000 36.13231 166 TRP A N 1
ATOM 2340 C CA . TRP A 1 188 ? 13.24682 14.57064 3.80423 1.000 39.29161 166 TRP A CA 1
ATOM 2341 C C . TRP A 1 188 ? 13.48425 14.96893 5.25366 1.000 38.43715 166 TRP A C 1
ATOM 2342 O O . TRP A 1 188 ? 13.87090 16.10852 5.53791 1.000 35.76841 166 TRP A O 1
ATOM 2363 N N . SER A 1 189 ? 13.28257 14.03532 6.18456 1.000 35.84599 167 SER A N 1
ATOM 2364 C CA A SER A 1 189 ? 13.51500 14.34206 7.59066 0.672 39.64739 167 SER A CA 1
ATOM 2365 C CA B SER A 1 189 ? 13.51484 14.34073 7.59126 0.328 39.61295 167 SER A CA 1
ATOM 2366 C C . SER A 1 189 ? 14.99627 14.54007 7.88429 1.000 37.21884 167 SER A C 1
ATOM 2367 O O . SER A 1 189 ? 15.35099 15.35365 8.74455 1.000 38.95505 167 SER A O 1
ATOM 2382 N N . LEU A 1 190 ? 15.87236 13.81124 7.18771 1.000 35.18420 168 LEU A N 1
ATOM 2383 C CA . LEU A 1 190 ? 17.30428 13.99731 7.38992 1.000 38.53902 168 LEU A CA 1
ATOM 2384 C C . LEU A 1 190 ? 17.78139 15.31890 6.80197 1.000 36.83597 168 LEU A C 1
ATOM 2385 O O . LEU A 1 190 ? 18.69265 15.94682 7.35533 1.000 39.95409 168 LEU A O 1
ATOM 2401 N N . LYS A 1 191 ? 17.18219 15.75188 5.68929 1.000 35.76468 169 LYS A N 1
ATOM 2402 C CA . LYS A 1 191 ? 17.50922 17.05774 5.12895 1.000 38.06687 169 LYS A CA 1
ATOM 2403 C C . LYS A 1 191 ? 17.12064 18.17348 6.08949 1.000 42.99937 169 LYS A C 1
ATOM 2404 O O . LYS A 1 191 ? 17.89057 19.11333 6.31548 1.000 44.35620 169 LYS A O 1
ATOM 2419 N N . LYS A 1 192 ? 15.91087 18.09912 6.64741 1.000 41.07710 170 LYS A N 1
ATOM 2420 C CA . LYS A 1 192 ? 15.48964 19.10503 7.61445 1.000 42.71085 170 LYS A CA 1
ATOM 2421 C C . LYS A 1 192 ? 16.41284 19.11562 8.82436 1.000 42.60001 170 LYS A C 1
ATOM 2422 O O . LYS A 1 192 ? 16.72874 20.18143 9.36610 1.000 43.25694 170 LYS A O 1
ATOM 2429 N N . LEU A 1 193 ? 16.85620 17.93726 9.26590 1.000 41.37429 171 LEU A N 1
ATOM 2430 C CA . LEU A 1 193 ? 17.80976 17.88710 10.36781 1.000 44.72877 171 LEU A CA 1
ATOM 2431 C C . LEU A 1 193 ? 19.10687 18.58604 9.98638 1.000 45.18361 171 LEU A C 1
ATOM 2432 O O . LEU A 1 193 ? 19.69109 19.31733 10.79498 1.000 48.18353 171 LEU A O 1
ATOM 2448 N N . ALA A 1 194 ? 19.55868 18.39129 8.74482 1.000 42.08935 172 ALA A N 1
ATOM 2449 C CA . ALA A 1 194 ? 20.80386 19.00825 8.30110 1.000 45.66475 172 ALA A CA 1
ATOM 2450 C C . ALA A 1 194 ? 20.69587 20.52777 8.28870 1.000 50.76929 172 ALA A C 1
ATOM 2451 O O . ALA A 1 194 ? 21.64864 21.22685 8.65207 1.000 50.12726 172 ALA A O 1
ATOM 2458 N N . GLN A 1 195 ? 19.54383 21.05978 7.87088 1.000 48.01951 173 GLN A N 1
ATOM 2459 C CA . GLN A 1 195 ? 19.37213 22.50927 7.85051 1.000 51.02170 173 GLN A CA 1
ATOM 2460 C C . GLN A 1 195 ? 19.52379 23.09782 9.24971 1.000 51.74941 173 GLN A C 1
ATOM 2461 O O . GLN A 1 195 ? 20.04524 24.20714 9.41400 1.000 53.58786 173 GLN A O 1
ATOM 2475 N N . GLY A 1 196 ? 19.07665 22.37006 10.27144 1.000 54.06451 174 GLY A N 1
ATOM 2476 C CA . GLY A 1 196 ? 19.20098 22.81174 11.64294 1.000 57.73132 174 GLY A CA 1
ATOM 2477 C C . GLY A 1 196 ? 20.53703 22.54863 12.29315 1.000 63.03203 174 GLY A C 1
ATOM 2478 O O . GLY A 1 196 ? 20.69591 22.81167 13.48842 1.000 62.58785 174 GLY A O 1
ATOM 2482 N N . THR A 1 197 ? 21.50982 22.04482 11.53999 1.000 59.62790 175 THR A N 1
ATOM 2483 C CA . THR A 1 197 ? 22.81160 21.67112 12.06937 1.000 70.90790 175 THR A CA 1
ATOM 2484 C C . THR A 1 197 ? 23.87812 22.65315 11.60179 1.000 73.17016 175 THR A C 1
ATOM 2485 O O . THR A 1 197 ? 23.75614 23.27032 10.53953 1.000 72.02746 175 THR A O 1
ATOM 2489 N N . ASN A 1 198 ? 24.92740 22.78809 12.40856 1.000 76.73483 176 ASN A N 1
ATOM 2490 C CA . ASN A 1 198 ? 26.06706 23.63268 12.06503 1.000 79.42228 176 ASN A CA 1
ATOM 2491 C C . ASN A 1 198 ? 27.04004 23.71411 13.23804 1.000 78.31202 176 ASN A C 1
ATOM 2492 O O . ASN A 1 198 ? 26.77786 24.40024 14.22637 1.000 78.13511 176 ASN A O 1
ATOM 2496 C CA . ASP A 1 200 ? 28.90538 20.18665 13.69343 1.000 80.26278 178 ASP A CA 1
ATOM 2497 C C . ASP A 1 200 ? 29.96539 19.57668 12.78195 1.000 82.35601 178 ASP A C 1
ATOM 2498 O O . ASP A 1 200 ? 29.89963 18.39551 12.44247 1.000 74.52708 178 ASP A O 1
ATOM 2499 N N . SER A 1 201 ? 30.94348 20.38492 12.39361 1.000 99.15281 179 SER A N 1
ATOM 2500 C CA . SER A 1 201 ? 31.99528 19.93672 11.46806 1.000 91.15652 179 SER A CA 1
ATOM 2501 C C . SER A 1 201 ? 31.30215 19.55940 10.15545 1.000 88.16006 179 SER A C 1
ATOM 2502 O O . SER A 1 201 ? 30.41370 20.29309 9.69567 1.000 77.53756 179 SER A O 1
ATOM 2506 N N . ASP A 1 202 ? 31.66582 18.43935 9.53155 1.000 72.01120 180 ASP A N 1
ATOM 2507 C CA . ASP A 1 202 ? 31.04371 18.03896 8.27917 1.000 65.01336 180 ASP A CA 1
ATOM 2508 C C . ASP A 1 202 ? 29.73675 17.27966 8.48166 1.000 55.43607 180 ASP A C 1
ATOM 2509 O O . ASP A 1 202 ? 29.25731 16.64108 7.53574 1.000 49.91478 180 ASP A O 1
ATOM 2518 N N . LEU A 1 203 ? 29.15356 17.32885 9.68175 1.000 52.89694 181 LEU A N 1
ATOM 2519 C CA . LEU A 1 203 ? 27.90750 16.60872 9.92173 1.000 52.25935 181 LEU A CA 1
ATOM 2520 C C . LEU A 1 203 ? 26.82684 17.01765 8.92809 1.000 44.39388 181 LEU A C 1
ATOM 2521 O O . LEU A 1 203 ? 26.09841 16.16469 8.40864 1.000 40.99171 181 LEU A O 1
ATOM 2537 N N . LYS A 1 204 ? 26.69773 18.31656 8.65369 1.000 44.25384 182 LYS A N 1
ATOM 2538 C CA . LYS A 1 204 ? 25.65998 18.75609 7.72704 1.000 46.65005 182 LYS A CA 1
ATOM 2539 C C . LYS A 1 204 ? 25.84791 18.12526 6.35261 1.000 40.84467 182 LYS A C 1
ATOM 2540 O O . LYS A 1 204 ? 24.87991 17.66899 5.73263 1.000 40.33502 182 LYS A O 1
ATOM 2549 N N . SER A 1 205 ? 27.08859 18.08534 5.85994 1.000 41.74043 183 SER A N 1
ATOM 2550 C CA . SER A 1 205 ? 27.33646 17.50303 4.54445 1.000 41.45475 183 SER A CA 1
ATOM 2551 C C . SER A 1 205 ? 27.10879 15.99431 4.55442 1.000 39.77325 183 SER A C 1
ATOM 2552 O O . SER A 1 205 ? 26.62563 15.42801 3.56623 1.000 35.29227 183 SER A O 1
ATOM 2560 N N . SER A 1 206 ? 27.44843 15.32486 5.65990 1.000 39.86884 184 SER A N 1
ATOM 2561 C CA . SER A 1 206 ? 27.22677 13.88433 5.74452 1.000 37.26858 184 SER A CA 1
ATOM 2562 C C . SER A 1 206 ? 25.73987 13.55133 5.75873 1.000 34.55255 184 SER A C 1
ATOM 2563 O O . SER A 1 206 ? 25.31835 12.54042 5.18261 1.000 31.31518 184 SER A O 1
ATOM 2571 N N . LEU A 1 207 ? 24.93033 14.37944 6.42082 1.000 34.15208 185 LEU A N 1
ATOM 2572 C CA . LEU A 1 207 ? 23.49550 14.12319 6.44525 1.000 33.66159 185 LEU A CA 1
ATOM 2573 C C . LEU A 1 207 ? 22.87278 14.35714 5.07514 1.000 33.31434 185 LEU A C 1
ATOM 2574 O O . LEU A 1 207 ? 22.01673 13.58017 4.63610 1.000 32.52825 185 LEU A O 1
ATOM 2590 N N . GLU A 1 208 ? 23.28642 15.42127 4.38405 1.000 33.52144 186 GLU A N 1
ATOM 2591 C CA . GLU A 1 208 ? 22.72983 15.69371 3.06364 1.000 35.68900 186 GLU A CA 1
ATOM 2592 C C . GLU A 1 208 ? 23.10814 14.59969 2.07410 1.000 35.02522 186 GLU A C 1
ATOM 2593 O O . GLU A 1 208 ? 22.28627 14.19192 1.24513 1.000 31.70919 186 GLU A O 1
ATOM 2602 N N . GLU A 1 209 ? 24.34642 14.10858 2.14889 1.000 34.94283 187 GLU A N 1
ATOM 2603 C CA . GLU A 1 209 ? 24.75878 13.02790 1.26333 1.000 35.10518 187 GLU A CA 1
ATOM 2604 C C . GLU A 1 209 ? 23.99317 11.74680 1.56382 1.000 31.97175 187 GLU A C 1
ATOM 2605 O O . GLU A 1 209 ? 23.60440 11.01840 0.64246 1.000 30.65857 187 GLU A O 1
ATOM 2612 N N . LEU A 1 210 ? 23.78086 11.44517 2.84741 1.000 31.26299 188 LEU A N 1
ATOM 2613 C CA . LEU A 1 210 ? 22.97539 10.28224 3.20367 1.000 31.66090 188 LEU A CA 1
ATOM 2614 C C . LEU A 1 210 ? 21.56707 10.40179 2.63523 1.000 30.50860 188 LEU A C 1
ATOM 2615 O O . LEU A 1 210 ? 21.02785 9.43494 2.08391 1.000 27.22133 188 LEU A O 1
ATOM 2631 N N . ALA A 1 211 ? 20.95632 11.58386 2.75437 1.000 30.44606 189 ALA A N 1
ATOM 2632 C CA . ALA A 1 211 ? 19.61748 11.77712 2.20710 1.000 31.03660 189 ALA A CA 1
ATOM 2633 C C . ALA A 1 211 ? 19.59170 11.51426 0.70628 1.000 31.70483 189 ALA A C 1
ATOM 2634 O O . ALA A 1 211 ? 18.65025 10.89845 0.19287 1.000 31.84136 189 ALA A O 1
ATOM 2641 N N . GLN A 1 212 ? 20.61727 11.97154 -0.01685 1.000 32.64606 190 GLN A N 1
ATOM 2642 C CA . GLN A 1 212 ? 20.64623 11.75185 -1.45939 1.000 33.04595 190 GLN A CA 1
ATOM 2643 C C . GLN A 1 212 ? 20.80794 10.27397 -1.79457 1.000 30.67577 190 GLN A C 1
ATOM 2644 O O . GLN A 1 212 ? 20.24899 9.80082 -2.79131 1.000 29.59377 190 GLN A O 1
ATOM 2650 N N . SER A 1 213 ? 21.55620 9.53006 -0.97357 1.000 29.05596 191 SER A N 1
ATOM 2651 C CA . SER A 1 213 ? 21.71189 8.09628 -1.20063 1.000 28.44166 191 SER A CA 1
ATOM 2652 C C . SER A 1 213 ? 20.41021 7.34509 -0.95366 1.000 26.31984 191 SER A C 1
ATOM 2653 O O . SER A 1 213 ? 20.12634 6.35811 -1.64236 1.000 29.48081 191 SER A O 1
ATOM 2661 N N . LEU A 1 214 ? 19.61048 7.79362 0.01620 1.000 26.99915 192 LEU A N 1
ATOM 2662 C CA . LEU A 1 214 ? 18.30542 7.17981 0.24247 1.000 28.98404 192 LEU A CA 1
ATOM 2663 C C . LEU A 1 214 ? 17.35258 7.46719 -0.90863 1.000 30.02522 192 LEU A C 1
ATOM 2664 O O . LEU A 1 214 ? 16.52026 6.62376 -1.26432 1.000 27.46575 192 LEU A O 1
ATOM 2680 N N . GLU A 1 215 ? 17.44831 8.66398 -1.48716 1.000 28.79039 193 GLU A N 1
ATOM 2681 C CA . GLU A 1 215 ? 16.59633 9.02237 -2.61760 1.000 30.29245 193 GLU A CA 1
ATOM 2682 C C . GLU A 1 215 ? 16.95374 8.19939 -3.84757 1.000 30.01514 193 GLU A C 1
ATOM 2683 O O . GLU A 1 215 ? 16.06404 7.74434 -4.57717 1.000 31.28948 193 GLU A O 1
ATOM 2695 N N . GLU A 1 216 ? 18.25149 7.98001 -4.07708 1.000 27.03140 194 GLU A N 1
ATOM 2696 C CA . GLU A 1 216 ? 18.68067 7.10642 -5.16379 1.000 29.47240 194 GLU A CA 1
ATOM 2697 C C . GLU A 1 216 ? 18.22172 5.67228 -4.93245 1.000 30.08657 194 GLU A C 1
ATOM 2698 O O . GLU A 1 216 ? 17.78949 4.99111 -5.87122 1.000 28.71011 194 GLU A O 1
ATOM 2705 N N . LEU A 1 217 ? 18.32199 5.19091 -3.68947 1.000 27.65393 195 LEU A N 1
ATOM 2706 C CA . LEU A 1 217 ? 17.80533 3.86511 -3.36532 1.000 28.25665 195 LEU A CA 1
ATOM 2707 C C . LEU A 1 217 ? 16.31510 3.76220 -3.66073 1.000 25.95842 195 LEU A C 1
ATOM 2708 O O . LEU A 1 217 ? 15.85137 2.75335 -4.20395 1.000 25.62176 195 LEU A O 1
ATOM 2724 N N . ALA A 1 218 ? 15.54339 4.78803 -3.29069 1.000 27.30446 196 ALA A N 1
ATOM 2725 C CA . ALA A 1 218 ? 14.10964 4.77153 -3.56810 1.000 26.21086 196 ALA A CA 1
ATOM 2726 C C . ALA A 1 218 ? 13.83944 4.64533 -5.06184 1.000 28.97930 196 ALA A C 1
ATOM 2727 O O . ALA A 1 218 ? 12.92039 3.93066 -5.47887 1.000 27.51387 196 ALA A O 1
ATOM 2734 N N . LYS A 1 219 ? 14.62054 5.35007 -5.88239 1.000 26.94721 197 LYS A N 1
ATOM 2735 C CA . LYS A 1 219 ? 14.46270 5.24953 -7.32852 1.000 29.55571 197 LYS A CA 1
ATOM 2736 C C . LYS A 1 219 ? 14.76271 3.83876 -7.81811 1.000 27.84727 197 LYS A C 1
ATOM 2737 O O . LYS A 1 219 ? 14.04838 3.30554 -8.67385 1.000 26.38832 197 LYS A O 1
ATOM 2749 N N . SER A 1 220 ? 15.81603 3.21471 -7.28916 1.000 27.42008 198 SER A N 1
ATOM 2750 C CA . SER A 1 220 ? 16.15103 1.86305 -7.72409 1.000 27.61074 198 SER A CA 1
ATOM 2751 C C . SER A 1 220 ? 15.07077 0.87013 -7.31741 1.000 25.88815 198 SER A C 1
ATOM 2752 O O . SER A 1 220 ? 14.84148 -0.11698 -8.02399 1.000 25.82812 198 SER A O 1
ATOM 2760 N N . LEU A 1 221 ? 14.38046 1.12940 -6.20453 1.000 24.42941 199 LEU A N 1
ATOM 2761 C CA . LEU A 1 221 ? 13.26503 0.27730 -5.80378 1.000 24.78535 199 LEU A CA 1
ATOM 2762 C C . LEU A 1 221 ? 12.07382 0.44987 -6.73864 1.000 27.49568 199 LEU A C 1
ATOM 2763 O O . LEU A 1 221 ? 11.36621 -0.51993 -7.03784 1.000 25.60180 199 LEU A O 1
ATOM 2779 N N . LYS A 1 222 ? 11.82659 1.67814 -7.19975 1.000 26.38238 200 LYS A N 1
ATOM 2780 C CA . LYS A 1 222 ? 10.74848 1.89496 -8.15795 1.000 26.56975 200 LYS A CA 1
ATOM 2781 C C . LYS A 1 222 ? 11.05566 1.23805 -9.49732 1.000 27.49222 200 LYS A C 1
ATOM 2782 O O . LYS A 1 222 ? 10.13874 0.76188 -10.17619 1.000 26.67705 200 LYS A O 1
ATOM 2795 N N . LYS A 1 223 ? 12.33239 1.19048 -9.88623 1.000 25.26323 201 LYS A N 1
ATOM 2796 C CA . LYS A 1 223 ? 12.70052 0.52012 -11.12879 1.000 29.35270 201 LYS A CA 1
ATOM 2797 C C . LYS A 1 223 ? 12.52760 -0.98971 -11.01446 1.000 29.29495 201 LYS A C 1
ATOM 2798 O O . LYS A 1 223 ? 12.07102 -1.63976 -11.96211 1.000 29.28106 201 LYS A O 1
ATOM 2817 N N . LEU A 1 224 ? 12.89185 -1.56794 -9.86533 1.000 26.78741 202 LEU A N 1
ATOM 2818 C CA . LEU A 1 224 ? 12.64216 -2.98985 -9.64376 1.000 27.80453 202 LEU A CA 1
ATOM 2819 C C . LEU A 1 224 ? 11.14860 -3.29187 -9.65583 1.000 28.07961 202 LEU A C 1
ATOM 2820 O O . LEU A 1 224 ? 10.71715 -4.29663 -10.23408 1.000 27.35212 202 LEU A O 1
ATOM 2836 N N . ALA A 1 225 ? 10.34041 -2.43231 -9.02565 1.000 27.39570 203 ALA A N 1
ATOM 2837 C CA . ALA A 1 225 ? 8.89309 -2.61806 -9.07452 1.000 29.19881 203 ALA A CA 1
ATOM 2838 C C . ALA A 1 225 ? 8.39406 -2.62835 -10.51445 1.000 31.20468 203 ALA A C 1
ATOM 2839 O O . ALA A 1 225 ? 7.50065 -3.40766 -10.86560 1.000 30.17385 203 ALA A O 1
ATOM 2846 N N . TRP A 1 226 ? 8.95630 -1.76377 -11.36426 1.000 29.57989 204 TRP A N 1
ATOM 2847 C CA . TRP A 1 226 ? 8.57424 -1.76374 -12.77344 1.000 32.58781 204 TRP A CA 1
ATOM 2848 C C . TRP A 1 226 ? 8.87665 -3.10854 -13.42300 1.000 33.53831 204 TRP A C 1
ATOM 2849 O O . TRP A 1 226 ? 8.05271 -3.64729 -14.17124 1.000 33.18855 204 TRP A O 1
ATOM 2870 N N . SER A 1 227 ? 10.05965 -3.66477 -13.14774 1.000 30.87588 205 SER A N 1
ATOM 2871 C CA . SER A 1 227 ? 10.44276 -4.94336 -13.73900 1.000 34.55408 205 SER A CA 1
ATOM 2872 C C . SER A 1 227 ? 9.51623 -6.06185 -13.28072 1.000 35.96788 205 SER A C 1
ATOM 2873 O O . SER A 1 227 ? 9.21017 -6.98086 -14.05118 1.000 37.42949 205 SER A O 1
ATOM 2881 N N . LEU A 1 228 ? 9.06619 -6.00650 -12.02316 1.000 29.48414 206 LEU A N 1
ATOM 2882 C CA . LEU A 1 228 ? 8.14840 -7.02552 -11.52396 1.000 33.01566 206 LEU A CA 1
ATOM 2883 C C . LEU A 1 228 ? 6.77631 -6.89917 -12.17191 1.000 35.23103 206 LEU A C 1
ATOM 2884 O O . LEU A 1 228 ? 6.14949 -7.90855 -12.51401 1.000 36.69059 206 LEU A O 1
ATOM 2900 N N . LYS A 1 229 ? 6.28947 -5.66683 -12.33507 1.000 33.25843 207 LYS A N 1
ATOM 2901 C CA . LYS A 1 229 ? 5.01927 -5.45350 -13.01939 1.000 34.99018 207 LYS A CA 1
ATOM 2902 C C . LYS A 1 229 ? 5.10669 -5.87499 -14.48121 1.000 40.65630 207 LYS A C 1
ATOM 2903 O O . LYS A 1 229 ? 4.13207 -6.38323 -15.04805 1.000 42.67223 207 LYS A O 1
ATOM 292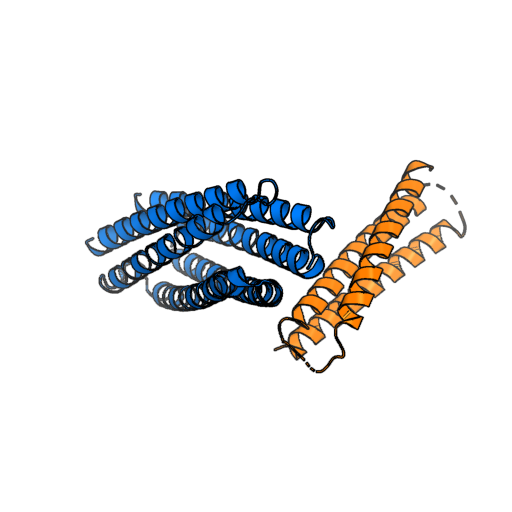2 N N . LYS A 1 230 ? 6.26435 -5.66429 -15.11281 1.000 38.20637 208 LYS A N 1
ATOM 2923 C CA . LYS A 1 230 ? 6.45787 -6.15140 -16.47521 1.000 42.19512 208 LYS A CA 1
ATOM 2924 C C . LYS A 1 230 ? 6.46430 -7.67374 -16.50893 1.000 45.43026 208 LYS A C 1
ATOM 2925 O O . LYS A 1 230 ? 5.87037 -8.28806 -17.40373 1.000 48.97815 208 LYS A O 1
ATOM 2932 N N . LEU A 1 231 ? 7.12735 -8.29736 -15.53327 1.000 43.80965 209 LEU A N 1
ATOM 2933 C CA . LEU A 1 231 ? 7.13850 -9.75215 -15.44706 1.000 44.12208 209 LEU A CA 1
ATOM 2934 C C . LEU A 1 231 ? 5.75221 -10.30273 -15.14207 1.000 47.51922 209 LEU A C 1
ATOM 2935 O O . LEU A 1 231 ? 5.39562 -11.38056 -15.63077 1.000 53.63153 209 LEU A O 1
ATOM 2951 N N . ALA A 1 232 ? 4.95686 -9.57891 -14.35046 1.000 45.42924 210 ALA A N 1
ATOM 2952 C CA . ALA A 1 232 ? 3.60785 -10.03918 -14.04354 1.000 45.17481 210 ALA A CA 1
ATOM 2953 C C . ALA A 1 232 ? 2.72265 -10.06519 -15.28369 1.000 54.12473 210 ALA A C 1
ATOM 2954 O O . ALA A 1 232 ? 1.80327 -10.88757 -15.36788 1.000 49.11407 210 ALA A O 1
ATOM 2961 N N . GLN A 1 233 ? 2.97385 -9.17604 -16.24749 1.000 57.10783 211 GLN A N 1
ATOM 2962 C CA . GLN A 1 233 ? 2.15904 -9.14296 -17.45456 1.000 66.80083 211 GLN A CA 1
ATOM 2963 C C . GLN A 1 233 ? 2.48071 -10.29101 -18.40170 1.000 69.15373 211 GLN A C 1
ATOM 2964 O O . GLN A 1 233 ? 1.63462 -10.65313 -19.22691 1.000 73.16875 211 GLN A O 1
ATOM 2973 N N . GLY A 1 234 ? 3.67450 -10.86591 -18.30570 1.000 70.35000 212 GLY A N 1
ATOM 2974 C CA . GLY A 1 234 ? 4.06369 -11.96140 -19.17210 1.000 75.75720 212 GLY A CA 1
ATOM 2975 C C . GLY A 1 234 ? 3.36295 -13.25945 -18.82856 1.000 89.25682 212 GLY A C 1
ATOM 2976 O O . GLY A 1 234 ? 3.65583 -14.30573 -19.40660 1.000 111.69070 212 GLY A O 1
ATOM 2980 N N . GLN B 1 93 ? 64.19182 -9.78185 18.96306 1.000 65.52475 106 GLN C N 1
ATOM 2981 C CA . GLN B 1 93 ? 64.05174 -8.75200 17.95188 1.000 70.64766 106 GLN C CA 1
ATOM 2982 C C . GLN B 1 93 ? 63.31869 -7.52439 18.45276 1.000 68.09869 106 GLN C C 1
ATOM 2983 O O . GLN B 1 93 ? 62.29048 -7.63358 19.11931 1.000 68.29692 106 GLN C O 1
ATOM 2986 N N . GLY B 1 94 ? 63.84735 -6.34530 18.12368 0.945 73.39814 107 GLY C N 1
ATOM 2987 C CA . GLY B 1 94 ? 63.23566 -5.11730 18.60256 0.945 74.43378 107 GLY C CA 1
ATOM 2988 C C . GLY B 1 94 ? 61.82355 -4.91842 18.08738 0.945 70.90219 107 GLY C C 1
ATOM 2989 O O . GLY B 1 94 ? 60.92455 -4.54317 18.84392 0.945 67.04743 107 GLY C O 1
ATOM 2993 N N . ASP B 1 95 ? 61.60722 -5.17316 16.79632 0.883 69.70059 108 ASP C N 1
ATOM 2994 C CA . ASP B 1 95 ? 60.30704 -4.89449 16.20634 0.883 65.96763 108 ASP C CA 1
ATOM 2995 C C . ASP B 1 95 ? 59.21336 -5.80841 16.72634 0.883 62.47004 108 ASP C C 1
ATOM 2996 O O . ASP B 1 95 ? 58.15096 -5.34505 17.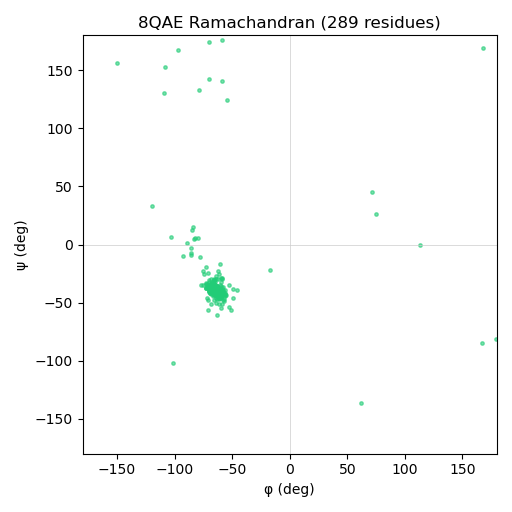15179 0.883 60.32655 108 ASP C O 1
ATOM 2999 N N . SER B 1 96 ? 59.45112 -7.12211 16.68330 1.000 65.11025 109 SER C N 1
ATOM 3000 C CA . SER B 1 96 ? 58.46658 -8.07197 17.19074 1.000 64.94550 109 SER C CA 1
ATOM 3001 C C . SER B 1 96 ? 58.04098 -7.73024 18.61075 1.000 62.10382 109 SER C C 1
ATOM 3002 O O . SER B 1 96 ? 56.87787 -7.93061 18.98076 1.000 59.14529 109 SER C O 1
ATOM 3010 N N . LEU B 1 97 ? 58.96786 -7.21191 19.41692 1.000 63.78508 110 LEU C N 1
ATOM 3011 C CA . LEU B 1 97 ? 58.66956 -6.87635 20.80365 1.000 65.00220 110 LEU C CA 1
ATOM 3012 C C . LEU B 1 97 ? 57.89025 -5.57310 20.90701 1.000 63.54769 110 LEU C C 1
ATOM 3013 O O . LEU B 1 97 ? 57.03711 -5.43355 21.79082 1.000 61.81319 110 LEU C O 1
ATOM 3029 N N . GLU B 1 98 ? 58.17433 -4.61674 20.01865 1.000 61.62558 111 GLU C N 1
ATOM 3030 C CA . GLU B 1 98 ? 57.48478 -3.33264 20.05720 1.000 60.49985 111 GLU C CA 1
ATOM 3031 C C . GLU B 1 98 ? 56.03996 -3.46799 19.59399 1.000 59.50082 111 GLU C C 1
ATOM 3032 O O . GLU B 1 98 ? 55.14659 -2.79832 20.12585 1.000 61.89060 111 GLU C O 1
ATOM 3036 N N . GLU B 1 99 ? 55.79075 -4.32208 18.59942 1.000 57.60192 112 GLU C N 1
ATOM 3037 C CA . GLU B 1 99 ? 54.42475 -4.54671 18.13859 1.000 56.48699 112 GLU C CA 1
ATOM 3038 C C . GLU B 1 99 ? 53.57837 -5.16093 19.24655 1.000 60.03679 112 GLU C C 1
ATOM 3039 O O . GLU B 1 99 ? 52.57843 -4.57894 19.68281 1.000 59.23646 112 GLU C O 1
ATOM 3043 N N . LEU B 1 100 ? 53.97038 -6.35017 19.71227 1.000 60.88298 113 LEU C N 1
ATOM 3044 C CA . LEU B 1 100 ? 53.28593 -6.97670 20.83826 1.000 59.25469 113 LEU C CA 1
ATOM 3045 C C . LEU B 1 100 ? 53.04973 -5.97750 21.96157 1.000 58.63783 113 LEU C C 1
ATOM 3046 O O . LEU B 1 100 ? 51.99027 -5.98509 22.59965 1.000 59.23318 113 LEU C O 1
ATOM 3062 N N . ALA B 1 101 ? 54.02201 -5.09668 22.20665 1.000 62.41725 114 ALA C N 1
ATOM 3063 C CA . ALA B 1 101 ? 53.83020 -4.03741 23.19036 1.000 64.97690 114 ALA C CA 1
ATOM 3064 C C . ALA B 1 101 ? 52.60953 -3.19312 22.84726 1.000 66.28597 114 ALA C C 1
ATOM 3065 O O . ALA B 1 101 ? 51.76313 -2.92297 23.70666 1.000 63.97676 114 ALA C O 1
ATOM 3072 N N . GLN B 1 102 ? 52.50297 -2.76532 21.58744 1.000 72.97212 115 GLN C N 1
ATOM 3073 C CA . GLN B 1 102 ? 51.37348 -1.93593 21.18063 1.000 70.74327 115 GLN C CA 1
ATOM 3074 C C . GLN B 1 102 ? 50.05342 -2.66628 21.39663 1.000 66.42104 115 GLN C C 1
ATOM 3075 O O . GLN B 1 102 ? 49.09544 -2.09729 21.93297 1.000 67.64256 115 GLN C O 1
ATOM 3079 N N . SER B 1 103 ? 49.98764 -3.93662 20.98924 1.000 64.21583 116 SER C N 1
ATOM 3080 C CA . SER B 1 103 ? 48.75244 -4.69840 21.14183 1.000 63.82026 116 SER C CA 1
ATOM 3081 C C . SER B 1 103 ? 48.31342 -4.75780 22.59818 1.000 59.96651 116 SER C C 1
ATOM 3082 O O . SER B 1 103 ? 47.11284 -4.73541 22.89431 1.000 60.50008 116 SER C O 1
ATOM 3090 N N . LEU B 1 104 ? 49.26863 -4.85094 23.52417 1.000 60.79956 117 LEU C N 1
ATOM 3091 C CA . LEU B 1 104 ? 48.90265 -4.89295 24.93506 1.000 57.77010 117 LEU C CA 1
ATOM 3092 C C . LEU B 1 104 ? 48.23276 -3.59577 25.36946 1.000 59.53071 117 LEU C C 1
ATOM 3093 O O . LEU B 1 104 ? 47.39352 -3.60438 26.27739 1.000 59.85373 117 LEU C O 1
ATOM 3109 N N . GLU B 1 105 ? 48.58530 -2.47381 24.73385 0.519 59.54728 118 GLU C N 1
ATOM 3110 C CA . GLU B 1 105 ? 47.90747 -1.21576 25.02704 0.635 59.23676 118 GLU C CA 1
ATOM 3111 C C . GLU B 1 105 ? 46.51799 -1.17943 24.40420 1.000 59.21481 118 GLU C C 1
ATOM 3112 O O . GLU B 1 105 ? 45.63727 -0.46297 24.89421 0.934 60.49613 118 GLU C O 1
ATOM 3116 N N . GLU B 1 106 ? 46.30576 -1.93805 23.32664 1.000 58.47124 119 GLU C N 1
ATOM 3117 C CA . GLU B 1 106 ? 44.97288 -2.05606 22.74462 1.000 58.65272 119 GLU C CA 1
ATOM 3118 C C . GLU B 1 106 ? 44.06022 -2.87400 23.65025 1.000 61.08804 119 GLU C C 1
ATOM 3119 O O . GLU B 1 106 ? 42.98518 -2.41324 24.05262 1.000 60.23787 119 GLU C O 1
ATOM 3123 N N . LEU B 1 107 ? 44.47068 -4.10540 23.96755 1.000 62.10997 120 LEU C N 1
ATOM 3124 C CA . LEU B 1 107 ? 43.74087 -4.90944 24.94281 1.000 57.95704 120 LEU C CA 1
ATOM 3125 C C . LEU B 1 107 ? 43.47006 -4.09865 26.20237 1.000 60.31647 120 LEU C C 1
ATOM 3126 O O . LEU B 1 107 ? 42.34661 -4.07665 26.71795 1.000 61.66759 120 LEU C O 1
ATOM 3142 N N . ALA B 1 108 ? 44.49722 -3.40659 26.69871 0.893 61.82457 121 ALA C N 1
ATOM 3143 C CA . ALA B 1 108 ? 44.34414 -2.55217 27.86938 0.611 61.07023 121 ALA C CA 1
ATOM 3144 C C . ALA B 1 108 ? 43.16292 -1.60419 27.70569 0.577 63.42700 121 ALA C C 1
ATOM 3145 O O . ALA B 1 108 ? 42.24618 -1.57975 28.53329 0.987 61.81392 121 ALA C O 1
ATOM 3152 N N . LYS B 1 109 ? 43.17062 -0.81146 26.63212 1.000 66.05036 122 LYS C N 1
ATOM 3153 C CA . LYS B 1 109 ? 42.08311 0.13563 26.41158 1.000 69.10711 122 LYS C CA 1
ATOM 3154 C C . LYS B 1 109 ? 40.74372 -0.58104 26.30078 1.000 69.47755 122 LYS C C 1
ATOM 3155 O O . LYS B 1 109 ? 39.74897 -0.14926 26.89470 1.000 72.82136 122 LYS C O 1
ATOM 3159 N N . SER B 1 110 ? 40.69943 -1.68298 25.54923 1.000 67.80587 123 SER C N 1
ATOM 3160 C CA . SER B 1 110 ? 39.44817 -2.41524 25.38809 1.000 67.34725 123 SER C CA 1
ATOM 3161 C C . SER B 1 110 ? 38.95740 -2.96858 26.71997 1.000 67.55436 123 SER C C 1
ATOM 3162 O O . SER B 1 110 ? 37.75550 -2.93255 27.00877 1.000 65.40563 123 SER C O 1
ATOM 3170 N N . LEU B 1 111 ? 39.86927 -3.48701 27.54645 0.981 65.18399 124 LEU C N 1
ATOM 3171 C CA . LEU B 1 111 ? 39.47229 -3.92792 28.87963 0.981 62.39859 124 LEU C CA 1
ATOM 3172 C C . LEU B 1 111 ? 38.94915 -2.76715 29.71499 0.981 63.13887 124 LEU C C 1
ATOM 3173 O O . LEU B 1 111 ? 38.11219 -2.96687 30.60298 0.981 60.66548 124 LEU C O 1
ATOM 3189 N N . LYS B 1 112 ? 39.43431 -1.55050 29.45686 0.560 63.30108 125 LYS C N 1
ATOM 3190 C CA . LYS B 1 112 ? 38.89485 -0.38805 30.15303 0.409 62.86096 125 LYS C CA 1
ATOM 3191 C C . LYS B 1 112 ? 37.44253 -0.14762 29.76151 0.858 63.18592 125 LYS C C 1
ATOM 3192 O O . LYS B 1 112 ? 36.62386 0.24931 30.59868 0.732 61.69909 125 LYS C O 1
ATOM 3196 N N . LYS B 1 113 ? 37.10194 -0.39564 28.49511 1.000 61.39681 126 LYS C N 1
ATOM 3197 C CA . LYS B 1 113 ? 35.73904 -0.15537 28.03294 1.000 60.98621 126 LYS C CA 1
ATOM 3198 C C . LYS B 1 113 ? 34.77411 -1.18325 28.61154 1.000 63.81104 126 LYS C C 1
ATOM 3199 O O . LYS B 1 113 ? 33.70044 -0.82796 29.11191 1.000 63.42658 126 LYS C O 1
ATOM 3203 N N . LEU B 1 114 ? 35.13419 -2.46809 28.54041 1.000 76.37894 127 LEU C N 1
ATOM 3204 C CA . LEU B 1 114 ? 34.28746 -3.50370 29.12528 1.000 66.97489 127 LEU C CA 1
ATOM 3205 C C . LEU B 1 114 ? 34.01310 -3.21257 30.59387 1.000 64.85606 127 LEU C C 1
ATOM 3206 O O . LEU B 1 114 ? 32.87528 -3.34375 31.06015 1.000 67.86252 127 LEU C O 1
ATOM 3222 N N . ALA B 1 115 ? 35.04276 -2.79837 31.33464 1.000 59.77246 128 ALA C N 1
ATOM 3223 C CA . ALA B 1 115 ? 34.84873 -2.38613 32.71993 0.376 59.93847 128 ALA C CA 1
ATOM 3224 C C . ALA B 1 115 ? 33.74748 -1.33819 32.83223 0.724 63.59512 128 ALA C C 1
ATOM 3225 O O . ALA B 1 115 ? 32.78794 -1.50581 33.59249 0.751 64.58783 128 ALA C O 1
ATOM 3232 N N . TRP B 1 116 ? 33.86634 -0.24843 32.07100 0.255 62.46723 129 TRP C N 1
ATOM 3233 C CA . TRP B 1 116 ? 32.88420 0.82774 32.16193 0.660 64.12172 129 TRP C CA 1
ATOM 3234 C C . TRP B 1 116 ? 31.50576 0.35510 31.71505 0.962 69.07478 129 TRP C C 1
ATOM 3235 O O . TRP B 1 116 ? 30.50732 0.56411 32.41438 0.649 70.89953 129 TRP C O 1
ATOM 3239 N N . SER B 1 117 ? 31.43004 -0.27710 30.54210 1.000 70.82042 130 SER C N 1
ATOM 3240 C CA . SER B 1 117 ? 30.14684 -0.76269 30.04474 1.000 70.65960 130 SER C CA 1
ATOM 3241 C C . SER B 1 117 ? 29.53036 -1.75893 31.01721 1.000 76.93220 130 SER C C 1
ATOM 3242 O O . SER B 1 117 ? 28.38388 -1.59988 31.45096 1.000 78.28019 130 SER C O 1
ATOM 3250 N N . LEU B 1 118 ? 30.27919 -2.80771 31.35790 1.000 81.07122 131 LEU C N 1
ATOM 3251 C CA . LEU B 1 118 ? 29.81679 -3.76105 32.36143 1.000 78.09956 131 LEU C CA 1
ATOM 3252 C C . LEU B 1 118 ? 29.49052 -3.05139 33.66688 1.000 77.91424 131 LEU C C 1
ATOM 3253 O O . LEU B 1 118 ? 28.48457 -3.36367 34.31464 1.000 78.99856 131 LEU C O 1
ATOM 3269 N N . LYS B 1 119 ? 30.30386 -2.06408 34.05176 1.000 78.90508 132 LYS C N 1
ATOM 3270 C CA . LYS B 1 119 ? 29.92753 -1.20895 35.17307 1.000 82.50166 132 LYS C CA 1
ATOM 3271 C C . LYS B 1 119 ? 28.60446 -0.50545 34.89453 1.000 79.78986 132 LYS C C 1
ATOM 3272 O O . LYS B 1 119 ? 27.78578 -0.32024 35.80326 1.000 85.69469 132 LYS C O 1
ATOM 3276 N N . LYS B 1 120 ? 28.38044 -0.09763 33.64195 1.000 75.51723 133 LYS C N 1
ATOM 3277 C CA . LYS B 1 120 ? 27.07732 0.44034 33.26614 1.000 74.06560 133 LYS C CA 1
ATOM 3278 C C . LYS B 1 120 ? 25.98283 -0.58495 33.53380 1.000 69.71682 133 LYS C C 1
ATOM 3279 O O . LYS B 1 120 ? 24.95182 -0.27022 34.13958 1.000 67.95550 133 LYS C O 1
ATOM 3283 N N . LEU B 1 121 ? 26.19652 -1.82701 33.09584 1.000 71.89384 134 LEU C N 1
ATOM 3284 C CA . LEU B 1 121 ? 25.29907 -2.92180 33.44343 1.000 71.71741 134 LEU C CA 1
ATOM 3285 C C . LEU B 1 121 ? 25.25003 -3.05146 34.96063 0.829 73.04481 134 LEU C C 1
ATOM 3286 O O . LEU B 1 121 ? 25.97319 -2.34564 35.67209 0.664 73.57621 134 LEU C O 1
ATOM 3290 N N . ALA B 1 122 ? 24.41197 -3.95098 35.46838 1.000 73.61979 135 ALA C N 1
ATOM 3291 C CA . ALA B 1 122 ? 24.21709 -4.11346 36.90457 1.000 78.06845 135 ALA C CA 1
ATOM 3292 C C . ALA B 1 122 ? 23.37540 -2.98408 37.48526 1.000 76.93856 135 ALA C C 1
ATOM 3293 O O . ALA B 1 122 ? 23.50617 -2.64127 38.66344 1.000 77.56839 135 ALA C O 1
ATOM 3300 N N . GLN B 1 123 ? 22.52667 -2.38567 36.65275 0.959 75.01019 136 GLN C N 1
ATOM 3301 C CA . GLN B 1 123 ? 21.60935 -1.33346 37.06742 0.890 74.89301 136 GLN C CA 1
ATOM 3302 C C . GLN B 1 123 ? 20.16337 -1.74966 36.82367 0.944 73.73346 136 GLN C C 1
ATOM 3303 O O . GLN B 1 123 ? 19.31304 -0.91343 36.51306 0.734 72.53501 136 GLN C O 1
ATOM 3307 N N . GLN B 1 124 ? 19.88232 -3.04406 36.95307 1.000 75.04626 137 GLN C N 1
ATOM 3308 C CA . GLN B 1 124 ? 18.53066 -3.57328 36.79571 1.000 72.64834 137 GLN C CA 1
ATOM 3309 C C . GLN B 1 124 ? 18.55803 -5.09573 36.68909 1.000 68.59409 137 GLN C C 1
ATOM 3310 O O . GLN B 1 124 ? 17.88994 -5.67465 35.83040 1.000 66.45615 137 GLN C O 1
ATOM 3314 N N . ARG B 1 164 ? 19.46314 -5.88044 31.84933 1.000 60.52752 142 ARG C N 1
ATOM 3315 C CA . ARG B 1 164 ? 18.06394 -5.67285 31.53410 1.000 65.48809 142 ARG C CA 1
ATOM 3316 C C . ARG B 1 164 ? 17.75725 -5.77796 30.05415 1.000 63.87008 142 ARG C C 1
ATOM 3317 O O . ARG B 1 164 ? 17.30261 -6.81863 29.57850 1.000 63.08314 142 ARG C O 1
ATOM 3319 N N . HIS B 1 165 ? 18.00784 -4.69468 29.32347 1.000 67.45142 143 HIS C N 1
ATOM 3320 C CA . HIS B 1 165 ? 17.71811 -4.65579 27.90543 1.000 60.73480 143 HIS C CA 1
ATOM 3321 C C . HIS B 1 165 ? 18.35619 -5.78739 27.13149 1.000 55.36580 143 HIS C C 1
ATOM 3322 O O . HIS B 1 165 ? 19.57312 -5.98311 27.19997 1.000 51.10923 143 HIS C O 1
ATOM 3325 N N . ARG B 1 166 ? 17.54166 -6.54756 26.39778 1.000 51.78939 144 ARG C N 1
ATOM 3326 C CA . ARG B 1 166 ? 18.09149 -7.59976 25.56031 1.000 51.73790 144 ARG C CA 1
ATOM 3327 C C . ARG B 1 166 ? 19.24426 -7.11753 24.70407 1.000 48.40406 144 ARG C C 1
ATOM 3328 O O . ARG B 1 166 ? 20.22798 -7.83494 24.50587 1.000 44.67187 144 ARG C O 1
ATOM 3331 N N . TYR B 1 167 ? 19.14289 -5.88920 24.19007 1.000 46.93856 145 TYR C N 1
ATOM 3332 C CA . TYR B 1 167 ? 20.22860 -5.32785 23.39360 1.000 49.63703 145 TYR C CA 1
ATOM 3333 C C . TYR B 1 167 ? 21.48477 -5.11490 24.23154 1.000 43.96052 145 TYR C C 1
ATOM 3334 O O . TYR B 1 167 ? 22.60016 -5.20168 23.70518 1.000 44.59794 145 TYR C O 1
ATOM 3352 N N . SER B 1 168 ? 21.32946 -4.85206 25.53253 1.000 46.75419 146 SER C N 1
ATOM 3353 C CA A SER B 1 168 ? 22.49465 -4.63907 26.38545 0.398 44.82813 146 SER C CA 1
ATOM 3354 C CA B SER B 1 168 ? 22.49464 -4.63902 26.38539 0.602 44.80123 146 SER C CA 1
ATOM 3355 C C . SER B 1 168 ? 23.27535 -5.93141 26.58847 1.000 42.49547 146 SER C C 1
ATOM 3356 O O . SER B 1 168 ? 24.51142 -5.91538 26.63471 1.000 42.71883 146 SER C O 1
ATOM 3368 N N . LEU B 1 169 ? 22.57545 -7.06100 26.71829 1.000 43.81039 147 LEU C N 1
ATOM 3369 C CA . LEU B 1 169 ? 23.27275 -8.33747 26.83289 1.000 40.24455 147 LEU C CA 1
ATOM 3370 C C . LEU B 1 169 ? 23.94260 -8.71362 25.51789 1.000 40.33642 147 LEU C C 1
ATOM 3371 O O . LEU B 1 169 ? 25.03590 -9.29125 25.51204 1.000 39.94822 147 LEU C O 1
ATOM 3387 N N . GLU B 1 170 ? 23.30037 -8.39762 24.39139 1.000 41.11454 148 GLU C N 1
ATOM 3388 C CA . GLU B 1 170 ? 23.89448 -8.71399 23.09747 1.000 41.03342 148 GLU C CA 1
ATOM 3389 C C . GLU B 1 170 ? 25.12714 -7.85875 22.83285 1.000 40.21850 148 GLU C C 1
ATOM 3390 O O . GLU B 1 170 ? 26.09966 -8.33276 22.23440 1.000 39.79029 148 GLU C O 1
ATOM 3399 N N . GLU B 1 171 ? 25.10991 -6.59674 23.26902 1.000 40.31040 149 GLU C N 1
ATOM 3400 C CA . GLU B 1 171 ? 26.30468 -5.76795 23.14503 1.000 41.40459 149 GLU C CA 1
ATOM 3401 C C . GLU B 1 171 ? 27.45586 -6.35909 23.94858 1.000 39.44674 149 GLU C C 1
ATOM 3402 O O . GLU B 1 171 ? 28.58878 -6.44437 23.45869 1.000 41.02707 149 GLU C O 1
ATOM 3408 N N . LEU B 1 172 ? 27.18068 -6.78149 25.18502 1.000 40.05188 150 LEU C N 1
ATOM 3409 C CA . LEU B 1 172 ? 28.20777 -7.42572 25.99667 1.000 39.60485 150 LEU C CA 1
ATOM 3410 C C . LEU B 1 172 ? 28.73161 -8.68479 25.31623 1.000 38.48961 150 LEU C C 1
ATOM 3411 O O . LEU B 1 172 ? 29.94477 -8.92080 25.26987 1.000 37.89937 150 LEU C O 1
ATOM 3427 N N . ALA B 1 173 ? 27.82635 -9.51272 24.78596 1.000 38.22559 151 ALA C N 1
ATOM 3428 C CA . ALA B 1 173 ? 28.25501 -10.70475 24.06078 1.000 35.60647 151 ALA C CA 1
ATOM 3429 C C . ALA B 1 173 ? 29.19578 -10.34111 22.91850 1.000 38.86135 151 ALA C C 1
ATOM 3430 O O . ALA B 1 173 ? 30.23028 -10.99071 22.72227 1.000 40.82477 151 ALA C O 1
ATOM 3437 N N . GLN B 1 174 ? 28.85371 -9.29768 22.15841 1.000 41.05893 152 GLN C N 1
ATOM 3438 C CA . GLN B 1 174 ? 29.71229 -8.85245 21.06531 1.000 39.26272 152 GLN C CA 1
ATOM 3439 C C . GLN B 1 174 ? 31.07512 -8.39973 21.57569 1.000 41.03744 152 GLN C C 1
ATOM 3440 O O . GLN B 1 174 ? 32.10398 -8.67829 20.94806 1.000 36.79600 152 GLN C O 1
ATOM 3454 N N . SER B 1 175 ? 31.10247 -7.69130 22.70868 1.000 36.98199 153 SER C N 1
ATOM 3455 C CA . SER B 1 175 ? 32.37073 -7.21220 23.25102 1.000 41.67315 153 SER C CA 1
ATOM 3456 C C . SER B 1 175 ? 33.27477 -8.37014 23.65606 1.000 35.95746 153 SER C C 1
ATOM 3457 O O . SER B 1 175 ? 34.49306 -8.31986 23.44677 1.000 36.48317 153 SER C O 1
ATOM 3465 N N . LEU B 1 176 ? 32.69964 -9.41615 24.25387 1.000 36.44037 154 LEU C N 1
ATOM 3466 C CA . LEU B 1 176 ? 33.48958 -10.59374 24.60016 1.000 35.21747 154 LEU C CA 1
ATOM 3467 C C . LEU B 1 176 ? 34.05431 -11.26320 23.35339 1.000 35.50427 154 LEU C C 1
ATOM 3468 O O . LEU B 1 176 ? 35.19677 -11.73792 23.35637 1.000 35.92584 154 LEU C O 1
ATOM 3484 N N . GLU B 1 177 ? 33.26606 -11.32210 22.27803 1.000 34.97315 155 GLU C N 1
ATOM 3485 C CA . GLU B 1 177 ? 33.75274 -11.95002 21.05531 1.000 36.52018 155 GLU C CA 1
ATOM 3486 C C . GLU B 1 177 ? 34.89184 -11.14551 20.43991 1.000 36.49172 155 GLU C C 1
ATOM 3487 O O . GLU B 1 177 ? 35.83893 -11.72242 19.89286 1.000 37.05679 155 GLU C O 1
ATOM 3499 N N . GLU B 1 178 ? 34.82744 -9.81397 20.52889 1.000 35.82908 156 GLU C N 1
ATOM 3500 C CA . GLU B 1 178 ? 35.92487 -8.99219 20.02786 1.000 37.37506 156 GLU C CA 1
ATOM 3501 C C . GLU B 1 178 ? 37.17088 -9.15649 20.88785 1.000 37.05779 156 GLU C C 1
ATOM 3502 O O . GLU B 1 178 ? 38.29276 -9.19849 20.36851 1.000 36.91043 156 GLU C O 1
ATOM 3506 N N . LEU B 1 179 ? 36.99447 -9.23314 22.20741 1.000 33.68205 157 LEU C N 1
ATOM 3507 C CA . LEU B 1 179 ? 38.12818 -9.49024 23.08642 1.000 35.96073 157 LEU C CA 1
ATOM 3508 C C . LEU B 1 179 ? 38.78298 -10.82362 22.75020 1.000 35.30529 157 LEU C C 1
ATOM 3509 O O . LEU B 1 179 ? 40.01467 -10.93125 22.72812 1.000 37.31741 157 LEU C O 1
ATOM 3525 N N . ALA B 1 180 ? 37.97635 -11.84898 22.46915 1.000 35.31093 158 ALA C N 1
ATOM 3526 C CA . ALA B 1 180 ? 38.54173 -13.14978 22.12981 1.000 34.74282 158 ALA C CA 1
ATOM 3527 C C . ALA B 1 180 ? 39.34007 -13.08404 20.83140 1.000 36.36003 158 ALA C C 1
ATOM 3528 O O . ALA B 1 180 ? 40.40714 -13.69821 20.72164 1.000 36.44268 158 ALA C O 1
ATOM 3535 N N . LYS B 1 181 ? 38.84374 -12.34526 19.83332 1.000 36.81004 159 LYS C N 1
ATOM 3536 C CA . LYS B 1 181 ? 39.60776 -12.18422 18.59954 1.000 37.32949 159 LYS C CA 1
ATOM 3537 C C . LYS B 1 181 ? 40.94979 -11.51856 18.87833 1.000 38.94022 159 LYS C C 1
ATOM 3538 O O . LYS B 1 181 ? 41.97998 -11.92455 18.32943 1.000 36.18666 159 LYS C O 1
ATOM 3544 N N . SER B 1 182 ? 40.96050 -10.50550 19.74692 1.000 39.09927 160 SER C N 1
ATOM 3545 C CA . SER B 1 182 ? 42.20791 -9.82229 20.06990 1.000 37.42748 160 SER C CA 1
ATOM 3546 C C . SER B 1 182 ? 43.16448 -10.73873 20.82274 1.000 38.04363 160 SER C C 1
ATOM 3547 O O . SER B 1 182 ? 44.38326 -10.66778 20.62722 1.000 34.92993 160 SER C O 1
ATOM 3555 N N . LEU B 1 183 ? 42.63272 -11.60455 21.68751 1.000 36.63243 161 LEU C N 1
ATOM 3556 C CA . LEU B 1 183 ? 43.48531 -12.54627 22.40683 1.000 37.09282 161 LEU C CA 1
ATOM 3557 C C . LEU B 1 183 ? 44.15661 -13.52297 21.44546 1.000 33.89378 161 LEU C C 1
ATOM 3558 O O . LEU B 1 183 ? 45.30725 -13.92445 21.65594 1.000 34.10017 161 LEU C O 1
ATOM 3574 N N . LYS B 1 184 ? 43.45222 -13.92080 20.38176 1.000 35.12582 162 LYS C N 1
ATOM 3575 C CA . LYS B 1 184 ? 44.03403 -14.85785 19.42414 1.000 36.25446 162 LYS C CA 1
ATOM 3576 C C . LYS B 1 184 ? 45.17708 -14.21478 18.64615 1.000 35.15125 162 LYS C C 1
ATOM 3577 O O . LYS B 1 184 ? 46.19396 -14.86569 18.37468 1.000 34.93919 162 LYS C O 1
ATOM 3586 N N . LYS B 1 185 ? 45.02871 -12.94017 18.27430 1.000 35.69569 163 LYS C N 1
ATOM 3587 C CA . LYS B 1 185 ? 46.11239 -12.24465 17.58693 1.000 34.89355 163 LYS C CA 1
ATOM 3588 C C . LYS B 1 185 ? 47.32834 -12.10017 18.49391 1.000 35.51553 163 LYS C C 1
ATOM 3589 O O . LYS B 1 185 ? 48.47042 -12.25882 18.04565 1.000 33.22557 163 LYS C O 1
ATOM 3596 N N . LEU B 1 186 ? 47.09939 -11.79610 19.77323 1.000 35.24011 164 LEU C N 1
ATOM 3597 C CA . LEU B 1 186 ? 48.19768 -11.72993 20.73027 1.000 35.61319 164 LEU C CA 1
ATOM 3598 C C . LEU B 1 186 ? 48.90971 -13.07198 20.83964 1.000 31.99344 164 LEU C C 1
ATOM 3599 O O . LEU B 1 186 ? 50.14430 -13.12589 20.89153 1.000 35.33066 164 LEU C O 1
ATOM 3615 N N . ALA B 1 187 ? 48.14753 -14.16815 20.87344 1.000 33.41371 165 ALA C N 1
ATOM 3616 C CA . ALA B 1 187 ? 48.75959 -15.49181 20.91667 1.000 35.06736 165 ALA C CA 1
ATOM 3617 C C . ALA B 1 187 ? 49.65458 -15.72869 19.70522 1.000 33.60826 165 ALA C C 1
ATOM 3618 O O . ALA B 1 187 ? 50.74677 -16.29380 19.83339 1.000 35.40434 165 ALA C O 1
ATOM 3625 N N . TRP B 1 188 ? 49.21143 -15.30931 18.51737 1.000 33.37749 166 TRP C N 1
ATOM 3626 C CA . TRP B 1 188 ? 50.04030 -15.48900 17.32847 1.000 34.96274 166 TRP C CA 1
ATOM 3627 C C . TRP B 1 188 ? 51.31009 -14.64947 17.42235 1.000 35.79608 166 TRP C C 1
ATOM 3628 O O . TRP B 1 188 ? 52.39333 -15.11279 17.04769 1.000 34.94962 166 TRP C O 1
ATOM 3649 N N . SER B 1 189 ? 51.20363 -13.42496 17.94959 1.000 34.57697 167 SER C N 1
ATOM 3650 C CA . SER B 1 189 ? 52.38980 -12.59349 18.13403 1.000 37.29450 167 SER C CA 1
ATOM 3651 C C . SER B 1 189 ? 53.39451 -13.25493 19.07090 1.000 35.56259 167 SER C C 1
ATOM 3652 O O . SER B 1 189 ? 54.60876 -13.17855 18.84473 1.000 37.42425 167 SER C O 1
ATOM 3660 N N . LEU B 1 190 ? 52.91230 -13.89317 20.14071 1.000 34.92014 168 LEU C N 1
ATOM 3661 C CA . LEU B 1 190 ? 53.82523 -14.56648 21.05993 1.000 35.15470 168 LEU C CA 1
ATOM 3662 C C . LEU B 1 190 ? 54.47572 -15.77478 20.40085 1.000 37.47483 168 LEU C C 1
ATOM 3663 O O . LEU B 1 190 ? 55.66533 -16.04293 20.60984 1.000 35.93398 168 LEU C O 1
ATOM 3679 N N . LYS B 1 191 ? 53.70284 -16.52089 19.61046 1.000 33.84262 169 LYS C N 1
ATOM 3680 C CA . LYS B 1 191 ? 54.24237 -17.69319 18.93304 1.000 33.43600 169 LYS C CA 1
ATOM 3681 C C . LYS B 1 191 ? 55.33014 -17.30102 17.94540 1.000 37.19326 169 LYS C C 1
ATOM 3682 O O . LYS B 1 191 ? 56.35024 -17.98858 17.82790 1.000 40.53782 169 LYS C O 1
ATOM 3701 N N . LYS B 1 192 ? 55.12876 -16.19897 17.22453 1.000 38.38005 170 LYS C N 1
ATOM 3702 C CA . LYS B 1 192 ? 56.15911 -15.72165 16.31351 1.000 42.38449 170 LYS C CA 1
ATOM 3703 C C . LYS B 1 192 ? 57.40824 -15.31104 17.08081 1.000 43.43476 170 LYS C C 1
ATOM 3704 O O . LYS B 1 192 ? 58.53158 -15.62524 16.67036 1.000 45.73363 170 LYS C O 1
ATOM 3723 N N . LEU B 1 193 ? 57.22952 -14.61711 18.20638 1.000 42.69308 171 LEU C N 1
ATOM 3724 C CA . LEU B 1 193 ? 58.36748 -14.23591 19.03537 1.000 41.67405 171 LEU C CA 1
ATOM 3725 C C . LEU B 1 193 ? 59.11824 -15.46197 19.53866 1.000 45.29741 171 LEU C C 1
ATOM 3726 O O . LEU B 1 193 ? 60.35470 -15.47941 19.54836 1.000 44.82817 171 LEU C O 1
ATOM 3742 N N . ALA B 1 194 ? 58.38952 -16.50169 19.95362 1.000 42.65017 172 ALA C N 1
ATOM 3743 C CA . ALA B 1 194 ? 59.04384 -17.70659 20.45533 1.000 42.08159 172 ALA C CA 1
ATOM 3744 C C . ALA B 1 194 ? 59.91003 -18.35893 19.38396 1.000 46.60285 172 ALA C C 1
ATOM 3745 O O . ALA B 1 194 ? 60.99334 -18.87655 19.68185 1.000 47.23985 172 ALA C O 1
ATOM 3752 N N . GLN B 1 195 ? 59.44667 -18.35713 18.13185 1.000 46.43616 173 GLN C N 1
ATOM 3753 C CA . GLN B 1 195 ? 60.23404 -18.96414 17.06303 1.000 49.50769 173 GLN C CA 1
ATOM 3754 C C . GLN B 1 195 ? 61.47087 -18.12993 16.75239 1.000 58.66952 173 GLN C C 1
ATOM 3755 O O . GLN B 1 195 ? 62.53663 -18.67790 16.44614 1.000 62.82878 173 GLN C O 1
ATOM 3761 N N . GLY B 1 196 ? 61.34967 -16.80831 16.83095 1.000 68.94857 174 GLY C N 1
ATOM 3762 C CA . GLY B 1 196 ? 62.46009 -15.91636 16.56033 1.000 72.89618 174 GLY C CA 1
ATOM 3763 C C . GLY B 1 196 ? 63.71514 -16.26529 17.33350 1.000 73.15633 174 GLY C C 1
ATOM 3764 O O . GLY B 1 196 ? 63.94902 -15.74938 18.42587 1.000 77.04289 174 GLY C O 1
ATOM 3768 C CA . SER B 1 201 ? 65.69734 -22.92269 26.21552 1.000 61.61154 179 SER C CA 1
ATOM 3769 C C . SER B 1 201 ? 64.27676 -22.98509 26.76985 1.000 59.01717 179 SER C C 1
ATOM 3770 O O . SER B 1 201 ? 63.33469 -23.31220 26.04951 1.000 60.22237 179 SER C O 1
ATOM 3771 N N . ASP B 1 202 ? 64.12626 -22.66749 28.05730 1.000 51.16606 180 ASP C N 1
ATOM 3772 C CA . ASP B 1 202 ? 62.80532 -22.69111 28.67579 1.000 52.10578 180 ASP C CA 1
ATOM 3773 C C . ASP B 1 202 ? 61.93615 -21.52612 28.22113 1.000 48.69450 180 ASP C C 1
ATOM 3774 O O . ASP B 1 202 ? 60.70894 -21.60316 28.33644 1.000 43.48094 180 ASP C O 1
ATOM 3783 N N . LEU B 1 203 ? 62.54106 -20.46261 27.68794 1.000 47.39935 181 LEU C N 1
ATOM 3784 C CA . LEU B 1 203 ? 61.77188 -19.28661 27.29318 1.000 47.25334 181 LEU C CA 1
ATOM 3785 C C . LEU B 1 203 ? 60.89141 -19.57466 26.08381 1.000 43.66898 181 LEU C C 1
ATOM 3786 O O . LEU B 1 203 ? 59.73893 -19.12997 26.03232 1.000 39.62917 181 LEU C O 1
ATOM 3802 N N . LYS B 1 204 ? 61.41545 -20.30603 25.09724 1.000 46.97650 182 LYS C N 1
ATOM 3803 C CA . LYS B 1 204 ? 60.59526 -20.68998 23.95222 1.000 45.34053 182 LYS C CA 1
ATOM 3804 C C . LYS B 1 204 ? 59.35817 -21.45401 24.40706 1.000 44.26915 182 LYS C C 1
ATOM 3805 O O . LYS B 1 204 ? 58.23720 -21.16802 23.97010 1.000 40.80649 182 LYS C O 1
ATOM 3817 N N . SER B 1 205 ? 59.54715 -22.43560 25.29188 1.000 45.98774 183 SER C N 1
ATOM 3818 C CA . SER B 1 205 ? 58.42335 -23.23654 25.76377 1.000 45.27751 183 SER C CA 1
ATOM 3819 C C . SER B 1 205 ? 57.44545 -22.39232 26.56998 1.000 41.38678 183 SER C C 1
ATOM 3820 O O . SER B 1 205 ? 56.22591 -22.52063 26.40857 1.000 39.92382 183 SER C O 1
ATOM 3824 N N . SER B 1 206 ? 57.96205 -21.52121 27.44079 1.000 40.68874 184 SER C N 1
ATOM 3825 C CA . SER B 1 206 ? 57.08815 -20.69999 28.27185 1.000 40.44097 184 SER C CA 1
ATOM 3826 C C . SER B 1 206 ? 56.25898 -19.74680 27.42172 1.000 37.26750 184 SER C C 1
ATOM 3827 O O . SER B 1 206 ? 55.08808 -19.48649 27.72629 1.000 36.20794 184 SER C O 1
ATOM 3835 N N . LEU B 1 207 ? 56.85086 -19.21292 26.35160 1.000 38.19811 185 LEU C N 1
ATOM 3836 C CA . LEU B 1 207 ? 56.11264 -18.30881 25.47804 1.000 36.12108 185 LEU C CA 1
ATOM 3837 C C . LEU B 1 207 ? 55.01618 -19.04946 24.72674 1.000 38.19049 185 LEU C C 1
ATOM 3838 O O . LEU B 1 207 ? 53.89295 -18.54720 24.59586 1.000 36.67918 185 LEU C O 1
ATOM 3854 N N . GLU B 1 208 ? 55.32848 -20.24393 24.22058 1.000 39.44640 186 GLU C N 1
ATOM 3855 C CA . GLU B 1 208 ? 54.32917 -21.03128 23.50906 1.000 39.38147 186 GLU C CA 1
ATOM 3856 C C . GLU B 1 208 ? 53.19819 -21.44913 24.44022 1.000 37.87077 186 GLU C C 1
ATOM 3857 O O . GLU B 1 208 ? 52.02774 -21.44333 24.04319 1.000 33.06773 186 GLU C O 1
ATOM 3863 N N . GLU B 1 209 ? 53.52457 -21.79845 25.68722 1.000 35.98807 187 GLU C N 1
ATOM 3864 C CA . GLU B 1 209 ? 52.48854 -22.19838 26.63425 1.000 37.59728 187 GLU C CA 1
ATOM 3865 C C . GLU B 1 209 ? 51.57238 -21.02904 26.97504 1.000 36.85614 187 GLU C C 1
ATOM 3866 O O . GLU B 1 209 ? 50.35648 -21.20647 27.11042 1.000 37.33014 187 GLU C O 1
ATOM 3872 N N . LEU B 1 210 ? 52.13600 -19.82701 27.12162 1.000 34.88664 188 LEU C N 1
ATOM 3873 C CA . LEU B 1 210 ? 51.30835 -18.64692 27.35085 1.000 33.11382 188 LEU C CA 1
ATOM 3874 C C . LEU B 1 210 ? 50.35131 -18.41558 26.18747 1.000 33.96267 188 LEU C C 1
ATOM 3875 O O . LEU B 1 210 ? 49.17156 -18.11006 26.39778 1.000 32.77905 188 LEU C O 1
ATOM 3891 N N . ALA B 1 211 ? 50.83623 -18.56478 24.95104 1.000 32.87116 189 ALA C N 1
ATOM 3892 C CA . ALA B 1 211 ? 49.96686 -18.36376 23.79626 1.000 33.78450 189 ALA C CA 1
ATOM 3893 C C . ALA B 1 211 ? 48.81185 -19.35727 23.79794 1.000 34.34592 189 ALA C C 1
ATOM 3894 O O . ALA B 1 211 ? 47.67420 -19.00210 23.46508 1.000 35.08098 189 ALA C O 1
ATOM 3901 N N . GLN B 1 212 ? 49.08531 -20.61056 24.16611 1.000 34.78640 190 GLN C N 1
ATOM 3902 C CA . GLN B 1 212 ? 48.02780 -21.61413 24.20260 1.000 35.58866 190 GLN C CA 1
ATOM 3903 C C . GLN B 1 212 ? 47.00551 -21.29730 25.28913 1.000 34.44533 190 GLN C C 1
ATOM 3904 O O . GLN B 1 212 ? 45.80395 -21.52674 25.10192 1.000 35.27654 190 GLN C O 1
ATOM 3910 N N . SER B 1 213 ? 47.45804 -20.76032 26.42854 1.000 33.91067 191 SER C N 1
ATOM 3911 C CA . SER B 1 213 ? 46.52073 -20.37703 27.48087 1.000 33.03090 191 SER C CA 1
ATOM 3912 C C . SER B 1 213 ? 45.65152 -19.20137 27.05733 1.000 33.16525 191 SER C C 1
ATOM 3913 O O . SER B 1 213 ? 44.49517 -19.10159 27.48189 1.000 33.78316 191 SER C O 1
ATOM 3921 N N . LEU B 1 214 ? 46.19051 -18.30056 26.23445 1.000 32.39698 192 LEU C N 1
ATOM 3922 C CA . LEU B 1 214 ? 45.38726 -17.19820 25.71922 1.000 33.32320 192 LEU C CA 1
ATOM 3923 C C . LEU B 1 214 ? 44.31999 -17.70105 24.75472 1.000 34.21954 192 LEU C C 1
ATOM 3924 O O . LEU B 1 214 ? 43.19544 -17.18714 24.74275 1.000 32.48452 192 LEU C O 1
ATOM 3940 N N . GLU B 1 215 ? 44.64561 -18.70941 23.94311 1.000 33.99411 193 GLU C N 1
ATOM 3941 C CA . GLU B 1 215 ? 43.65158 -19.24417 23.01863 1.000 34.46143 193 GLU C CA 1
ATOM 3942 C C . GLU B 1 215 ? 42.55177 -20.00226 23.74961 1.000 35.86929 193 GLU C C 1
ATOM 3943 O O . GLU B 1 215 ? 41.40756 -20.03098 23.28225 1.000 32.87704 193 GLU C O 1
ATOM 3955 N N . GLU B 1 216 ? 42.87031 -20.62445 24.88693 1.000 32.68862 194 GLU C N 1
ATOM 3956 C CA . GLU B 1 216 ? 41.83025 -21.29172 25.66311 1.000 37.64000 194 GLU C CA 1
ATOM 3957 C C . GLU B 1 216 ? 40.93384 -20.26935 26.35466 1.000 35.24849 194 GLU C C 1
ATOM 3958 O O . GLU B 1 216 ? 39.71809 -20.46980 26.45598 1.000 35.48302 194 GLU C O 1
ATOM 3970 N N . LEU B 1 217 ? 41.51667 -19.16338 26.83136 1.000 33.71141 195 LEU C N 1
ATOM 3971 C CA . LEU B 1 217 ? 40.71170 -18.06647 27.36347 1.000 33.48351 195 LEU C CA 1
ATOM 3972 C C . LEU B 1 217 ? 39.76850 -17.51259 26.30407 1.000 31.71661 195 LEU C C 1
ATOM 3973 O O . LEU B 1 217 ? 38.59957 -17.22715 26.58986 1.000 30.41795 195 LEU C O 1
ATOM 3989 N N . ALA B 1 218 ? 40.25939 -17.34392 25.07413 1.000 31.27157 196 ALA C N 1
ATOM 3990 C CA . ALA B 1 218 ? 39.40179 -16.83534 24.00750 1.000 31.34580 196 ALA C CA 1
ATOM 3991 C C . ALA B 1 218 ? 38.21123 -17.75717 23.77355 1.000 32.62027 196 ALA C C 1
ATOM 3992 O O . ALA B 1 218 ? 37.08168 -17.28971 23.58363 1.000 33.59200 196 ALA C O 1
ATOM 3999 N N . LYS B 1 219 ? 38.44132 -19.07213 23.79691 1.000 32.47935 197 LYS C N 1
ATOM 4000 C CA . LYS B 1 219 ? 37.33673 -20.01391 23.64675 1.000 36.63265 197 LYS C CA 1
ATOM 4001 C C . LYS B 1 219 ? 36.33290 -19.87927 24.78896 1.000 35.83995 197 LYS C C 1
ATOM 4002 O O . LYS B 1 219 ? 35.11716 -19.91868 24.56169 1.000 35.50395 197 LYS C O 1
ATOM 4008 N N . SER B 1 220 ? 36.81627 -19.72174 26.02713 1.000 34.30347 198 SER C N 1
ATOM 4009 C CA . SER B 1 220 ? 35.89341 -19.57718 27.15066 1.000 32.64800 198 SER C CA 1
ATOM 4010 C C . SER B 1 220 ? 35.08202 -18.29011 27.05848 1.000 32.20258 198 SER C C 1
ATOM 4011 O O . SER B 1 220 ? 33.92340 -18.25796 27.48956 1.000 33.53702 198 SER C O 1
ATOM 4019 N N . LEU B 1 221 ? 35.66496 -17.21964 26.51424 1.000 31.06658 199 LEU C N 1
ATOM 4020 C CA . LEU B 1 221 ? 34.90232 -15.98642 26.34214 1.000 32.23263 199 LEU C CA 1
ATOM 4021 C C . LEU B 1 221 ? 33.80788 -16.16664 25.29830 1.000 33.46575 199 LEU C C 1
ATOM 4022 O O . LEU B 1 221 ? 32.68494 -15.67695 25.47217 1.000 32.38361 199 LEU C O 1
ATOM 4038 N N . LYS B 1 222 ? 34.11528 -16.87894 24.21228 1.000 32.76885 200 LYS C N 1
ATOM 4039 C CA . LYS B 1 222 ? 33.11274 -17.13671 23.18409 1.000 33.52798 200 LYS C CA 1
ATOM 4040 C C . LYS B 1 222 ? 32.00077 -18.03331 23.71625 1.000 35.01716 200 LYS C C 1
ATOM 4041 O O . LYS B 1 222 ? 30.83183 -17.86581 23.34818 1.000 34.61137 200 LYS C O 1
ATOM 4051 N N . LYS B 1 223 ? 32.34416 -18.98517 24.59004 1.000 34.75213 201 LYS C N 1
ATOM 4052 C CA . LYS B 1 223 ? 31.32240 -19.80102 25.23960 1.000 37.01515 201 LYS C CA 1
ATOM 4053 C C . LYS B 1 223 ? 30.42661 -18.95176 26.13489 1.000 38.04618 201 LYS C C 1
ATOM 4054 O O . LYS B 1 223 ? 29.20990 -19.16603 26.18769 1.000 39.18957 201 LYS C O 1
ATOM 4066 N N . LEU B 1 224 ? 31.00836 -17.98281 26.85032 1.000 36.42925 202 LEU C N 1
ATOM 4067 C CA . LEU B 1 224 ? 30.19586 -17.09754 27.68155 1.000 36.51610 202 LEU C CA 1
ATOM 4068 C C . LEU B 1 224 ? 29.27776 -16.22741 26.83136 1.000 37.01538 202 LEU C C 1
ATOM 4069 O O . LEU B 1 224 ? 28.11057 -16.01937 27.18417 1.000 34.49895 202 LEU C O 1
ATOM 4085 N N . ALA B 1 225 ? 29.78502 -15.70218 25.71254 1.000 35.41812 203 ALA C N 1
ATOM 4086 C CA . ALA B 1 225 ? 28.93580 -14.91202 24.82650 1.000 38.88875 203 ALA C CA 1
ATOM 4087 C C . ALA B 1 225 ? 27.75591 -15.73592 24.31829 1.000 35.60805 203 ALA C C 1
ATOM 4088 O O . ALA B 1 225 ? 26.62845 -15.23353 24.23385 1.000 39.56249 203 ALA C O 1
ATOM 4095 N N . TRP B 1 226 ? 27.99792 -17.00550 23.97146 1.000 36.60492 204 TRP C N 1
ATOM 4096 C CA . TRP B 1 226 ? 26.91542 -17.88718 23.53513 1.000 40.65520 204 TRP C CA 1
ATOM 4097 C C . TRP B 1 226 ? 25.83180 -17.98784 24.59933 1.000 40.78261 204 TRP C C 1
ATOM 4098 O O . TRP B 1 226 ? 24.63586 -17.93664 24.28760 1.000 40.55577 204 TRP C O 1
ATOM 4119 N N . SER B 1 227 ? 26.23469 -18.12208 25.86504 1.000 40.16592 205 SER C N 1
ATOM 4120 C CA . SER B 1 227 ? 25.26475 -18.21347 26.95033 1.000 41.81836 205 SER C CA 1
ATOM 4121 C C . SER B 1 227 ? 24.53649 -16.89061 27.15369 1.000 40.11053 205 SER C C 1
ATOM 4122 O O . SER B 1 227 ? 23.33065 -16.87614 27.42751 1.000 41.82070 205 SER C O 1
ATOM 4130 N N . LEU B 1 228 ? 25.25089 -15.76923 27.03097 1.000 35.63487 206 LEU C N 1
ATOM 4131 C CA . LEU B 1 228 ? 24.60153 -14.46957 27.15876 1.000 39.36550 206 LEU C CA 1
ATOM 4132 C C . LEU B 1 228 ? 23.54704 -14.27604 26.07894 1.000 43.03850 206 LEU C C 1
ATOM 4133 O O . LEU B 1 228 ? 22.46640 -13.73517 26.34206 1.000 42.38593 206 LEU C O 1
ATOM 4149 N N . LYS B 1 229 ? 23.84727 -14.70273 24.85198 1.000 41.70343 207 LYS C N 1
ATOM 4150 C CA . LYS B 1 229 ? 22.88794 -14.54505 23.76652 1.000 40.14582 207 LYS C CA 1
ATOM 4151 C C . LYS B 1 229 ? 21.65602 -15.41048 23.99688 1.000 44.79072 207 LYS C C 1
ATOM 4152 O O . LYS B 1 229 ? 20.53476 -15.00139 23.67482 1.000 45.54317 207 LYS C O 1
ATOM 4171 N N . LYS B 1 230 ? 21.84034 -16.60604 24.56036 1.000 44.16867 208 LYS C N 1
ATOM 4172 C CA . LYS B 1 230 ? 20.69081 -17.42876 24.91940 1.000 49.44040 208 LYS C CA 1
ATOM 4173 C C . LYS B 1 230 ? 19.87757 -16.76651 26.02369 1.000 49.14633 208 LYS C C 1
ATOM 4174 O O . LYS B 1 230 ? 18.64319 -16.73895 25.96503 1.000 50.89841 208 LYS C O 1
ATOM 4178 N N . LEU B 1 231 ? 20.55588 -16.21896 27.03470 1.000 48.22866 209 LEU C N 1
ATOM 4179 C CA . LEU B 1 231 ? 19.85543 -15.51604 28.10328 1.000 51.63216 209 LEU C CA 1
ATOM 4180 C C . LEU B 1 231 ? 19.09020 -14.31478 27.56319 1.000 52.49993 209 LEU C C 1
ATOM 4181 O O . LEU B 1 231 ? 17.94941 -14.06303 27.96845 1.000 52.81918 209 LEU C O 1
ATOM 4189 N N . ALA B 1 232 ? 19.69812 -13.56538 26.64002 1.000 51.34925 210 ALA C N 1
ATOM 4190 C CA . ALA B 1 232 ? 19.04911 -12.37021 26.11066 1.000 51.35267 210 ALA C CA 1
ATOM 4191 C C . ALA B 1 232 ? 17.77722 -12.71112 25.35040 1.000 60.03334 210 ALA C C 1
ATOM 4192 O O . ALA B 1 232 ? 16.86323 -11.88238 25.25960 1.000 59.00729 210 ALA C O 1
ATOM 4199 N N . GLN B 1 233 ? 17.70770 -13.91158 24.79218 1.000 60.18089 211 GLN C N 1
ATOM 4200 C CA . GLN B 1 233 ? 16.55108 -14.35284 24.02893 1.000 63.98125 211 GLN C CA 1
ATOM 4201 C C . GLN B 1 233 ? 15.28880 -14.23982 24.87548 1.000 69.57401 211 GLN C C 1
ATOM 4202 O O . GLN B 1 233 ? 15.33726 -14.36283 26.09811 1.000 70.86383 211 GLN C O 1
#

Radius of gyration: 23.29 Å; Cα contacts (8 Å, |Δi|>4): 384; chains: 2; bounding box: 67×48×56 Å

Solvent-accessible surface area: 16300 Å² total; per-residue (Å²): 116,67,39,101,40,13,14,54,51,10,0,77,7,10,59,52,10,6,56,8,8,59,127,12,0,143,0,12,91,43,20,21,90,63,109,59,109,58,47,82,30,1,47,44,12,0,44,15,8,73,81,10,6,63,21,6,59,84,9,0,147,10,7,74,95,29,15,90,52,154,65,30,18,67,18,11,78,45,12,0,109,17,11,56,62,10,0,59,24,8,67,33,9,3,85,5,11,59,95,7,5,113,39,76,62,154,38,29,107,59,14,47,60,20,1,83,44,14,57,61,21,0,74,57,9,69,106,20,0,144,38,11,81,115,19,12,110,60,63,89,110,74,47,96,124,134,53,14,68,65,20,0,79,46,10,61,60,19,1,61,61,8,75,76,14,0,164,42,11,68,65,44,2,157,74,22,127,27,89,56,24,47,68,8,9,56,54,9,0,55,15,10,66,65,10,1,78,4,9,100,100,12,0,145,0,12,91,54,89,9,113,105,84,63,54,52,102,63,61,19,56,66,46,85,65,60,25,58,66,53,83,63,63,30,60,66,57,88,77,73,49,106,87,124,82,44,33,81,45,41,55,48,36,1,95,44,8,62,62,16,2,62,44,6,59,89,14,0,139,28,11,78,104,36,16,90,99,92,122,126,92,64,68,30,44,61,90,0,52,69,24,63,123,85,3,54,68,25,83,110,91,0,180,53,29,95,46,87,25,184

B-factor: mean 46.33, std 13.81, range [22.49, 119.02]